Protein AF-A0A5Y2EHS0-F1 (afdb_monomer_lite)

InterPro domains:
  IPR011604 PD-(D/E)XK endonuclease-like domain superfamily [G3DSA:3.90.320.10] (57-234)
  IPR024432 Putative exodeoxyribonuclease 8, PDDEXK-like domain [PF12684] (69-222)

Secondary structure (DSSP, 8-state):
---------------------------------PPPP---------TTPPSEEES---HHHHHHSSSEEHHHHHHHHH-HHHHHHHHHS---TTTS-PPPHHHHHHHHHH-HHHHHHHEEEPPPP-TTSHHHHHHHHHHHHHHHTTTPEEEPHHHHHHHHHHHHHHHTSHHHHHHHHSS-EES-EEEEE-TTT--EEEE--SEEEGGGTEEE-----S-TTTHHHHHHHTTTT-

Organism: NCBI:txid143221

Radius of gyration: 27.38 Å; chains: 1; bounding box: 44×80×84 Å

pLDDT: mean 81.95, std 23.9, range [25.06, 98.31]

Structure (mmCIF, N/CA/C/O backbone):
data_AF-A0A5Y2EHS0-F1
#
_entry.id   AF-A0A5Y2EHS0-F1
#
loop_
_atom_site.group_PDB
_atom_site.id
_atom_site.type_symbol
_atom_site.label_atom_id
_atom_site.label_alt_id
_atom_site.label_comp_id
_atom_site.label_asym_id
_atom_site.label_entity_id
_atom_site.label_seq_id
_atom_site.pdbx_PDB_ins_code
_atom_site.Cartn_x
_atom_site.Cartn_y
_atom_site.Cartn_z
_atom_site.occupancy
_atom_site.B_iso_or_equiv
_atom_site.auth_seq_id
_atom_site.auth_comp_id
_atom_site.auth_asym_id
_atom_site.auth_atom_id
_atom_site.pdbx_PDB_model_num
ATOM 1 N N . MET A 1 1 ? 1.482 32.246 -57.549 1.00 35.34 1 MET A N 1
ATOM 2 C CA . MET A 1 1 ? 2.314 32.874 -58.600 1.00 35.34 1 MET A CA 1
ATOM 3 C C . MET A 1 1 ? 2.627 34.294 -58.132 1.00 35.34 1 MET A C 1
ATOM 5 O O . MET A 1 1 ? 1.674 35.008 -57.868 1.00 35.34 1 MET A O 1
ATOM 9 N N . ARG A 1 2 ? 3.926 34.641 -58.024 1.00 38.03 2 ARG A N 1
ATOM 10 C CA . ARG A 1 2 ? 4.551 35.909 -57.541 1.00 38.03 2 ARG A CA 1
ATOM 11 C C . ARG A 1 2 ? 4.503 36.117 -56.007 1.00 38.03 2 ARG A C 1
ATOM 13 O O . ARG A 1 2 ? 3.417 36.094 -55.451 1.00 38.03 2 ARG A O 1
ATOM 20 N N . LYS A 1 3 ? 5.627 36.041 -55.261 1.00 34.16 3 LYS A N 1
ATOM 21 C CA . LYS A 1 3 ? 6.833 36.928 -55.187 1.00 34.16 3 LYS A CA 1
ATOM 22 C C . LYS A 1 3 ? 6.436 38.337 -54.707 1.00 34.16 3 LYS A C 1
ATOM 24 O O . LYS A 1 3 ? 5.477 38.861 -55.249 1.00 34.16 3 LYS A O 1
ATOM 29 N N . GLU A 1 4 ? 7.088 39.022 -53.767 1.00 38.12 4 GLU A N 1
ATOM 30 C CA . GLU A 1 4 ? 8.433 38.935 -53.172 1.00 38.12 4 GLU A CA 1
ATOM 31 C C . GLU A 1 4 ? 8.542 40.025 -52.073 1.00 38.12 4 GLU A C 1
ATOM 33 O O . GLU A 1 4 ? 7.893 41.054 -52.228 1.00 38.12 4 GLU A O 1
ATOM 38 N N . SER A 1 5 ? 9.414 39.799 -51.073 1.00 40.91 5 SER A N 1
ATOM 39 C CA . SER A 1 5 ? 10.393 40.763 -50.494 1.00 40.91 5 SER A CA 1
ATOM 40 C C . SER A 1 5 ? 9.885 42.034 -49.773 1.00 40.91 5 SER A C 1
ATOM 42 O O . SER A 1 5 ? 8.835 42.563 -50.089 1.00 40.91 5 SER A O 1
ATOM 44 N N . ASN A 1 6 ? 10.565 42.654 -48.802 1.00 33.81 6 ASN A N 1
ATOM 45 C CA . ASN A 1 6 ? 11.948 42.627 -48.299 1.00 33.81 6 ASN A CA 1
ATOM 46 C C . ASN A 1 6 ? 11.920 43.258 -46.872 1.00 33.81 6 ASN A C 1
ATOM 48 O O . ASN A 1 6 ? 11.025 44.058 -46.614 1.00 33.81 6 ASN A O 1
ATOM 52 N N . GLN A 1 7 ? 12.706 42.798 -45.884 1.00 36.97 7 GLN A N 1
ATOM 53 C CA . GLN A 1 7 ? 13.953 43.422 -45.353 1.00 36.97 7 GLN A CA 1
ATOM 54 C C . GLN A 1 7 ? 13.822 44.932 -45.005 1.00 36.97 7 GLN A C 1
ATOM 56 O O . GLN A 1 7 ? 13.257 45.682 -45.785 1.00 36.97 7 GLN A O 1
ATOM 61 N N . GLN A 1 8 ? 14.345 45.488 -43.905 1.00 33.47 8 GLN A N 1
ATOM 62 C CA . GLN A 1 8 ? 15.623 45.218 -43.240 1.00 33.47 8 GLN A CA 1
ATOM 63 C C . GLN A 1 8 ? 15.747 46.006 -41.910 1.00 33.47 8 GLN A C 1
ATOM 65 O O . GLN A 1 8 ? 15.018 46.964 -41.672 1.00 33.47 8 GLN A O 1
ATOM 70 N N . GLU A 1 9 ? 16.710 45.561 -41.103 1.00 33.62 9 GLU A N 1
ATOM 71 C CA . GLU A 1 9 ? 17.298 46.057 -39.844 1.00 33.62 9 GLU A CA 1
ATOM 72 C C . GLU A 1 9 ? 17.493 47.580 -39.665 1.00 33.62 9 GLU A C 1
ATOM 74 O O . GLU A 1 9 ? 17.686 48.312 -40.631 1.00 33.62 9 GLU A O 1
ATOM 79 N N . THR A 1 10 ? 17.605 48.043 -38.408 1.00 32.75 10 THR A N 1
ATOM 80 C CA . THR A 1 10 ? 18.862 48.596 -37.831 1.00 32.75 10 THR A CA 1
ATOM 81 C C . THR A 1 10 ? 18.701 49.032 -36.365 1.00 32.75 10 THR A C 1
ATOM 83 O O . THR A 1 10 ? 17.615 49.388 -35.916 1.00 32.75 10 THR A O 1
ATOM 86 N N . ALA A 1 11 ? 19.809 48.940 -35.624 1.00 32.66 11 ALA A N 1
ATOM 87 C CA . ALA A 1 11 ? 19.970 49.158 -34.186 1.00 32.66 11 ALA A CA 1
ATOM 88 C C . ALA A 1 11 ? 20.553 50.549 -33.833 1.00 32.66 11 ALA A C 1
ATOM 90 O O . ALA A 1 11 ? 21.107 51.221 -34.700 1.00 32.66 11 ALA A O 1
ATOM 91 N N . GLY A 1 12 ? 20.501 50.914 -32.543 1.00 27.97 12 GLY A N 1
ATOM 92 C CA . GLY A 1 12 ? 21.213 52.041 -31.899 1.00 27.97 12 GLY A CA 1
ATOM 93 C C . GLY A 1 12 ? 20.364 52.625 -30.757 1.00 27.97 12 GLY A C 1
ATOM 94 O O . GLY A 1 12 ? 19.288 53.138 -31.030 1.00 27.97 12 GLY A O 1
ATOM 95 N N . ASP A 1 13 ? 20.601 52.338 -29.474 1.00 27.55 13 ASP A N 1
ATOM 96 C CA . ASP A 1 13 ? 21.693 52.727 -28.551 1.00 27.55 13 ASP A CA 1
ATOM 97 C C . ASP A 1 13 ? 21.513 54.111 -27.875 1.00 27.55 13 ASP A C 1
ATOM 99 O O . ASP A 1 13 ? 21.184 55.107 -28.514 1.00 27.55 13 ASP A O 1
ATOM 103 N N . THR A 1 14 ? 21.840 54.123 -26.577 1.00 28.66 14 THR A N 1
ATOM 104 C CA . THR A 1 14 ? 22.145 55.213 -25.625 1.00 28.66 14 THR A CA 1
ATOM 105 C C . THR A 1 14 ? 21.058 56.026 -24.898 1.00 28.66 14 THR A C 1
ATOM 107 O O . THR A 1 14 ? 20.210 56.679 -25.496 1.00 28.66 14 THR A O 1
ATOM 110 N N . GLY A 1 15 ? 21.247 56.096 -23.565 1.00 26.59 15 GLY A N 1
ATOM 111 C CA . GLY A 1 15 ? 21.007 57.275 -22.711 1.00 26.59 15 GLY A CA 1
ATOM 112 C C . GLY A 1 15 ? 19.895 57.109 -21.664 1.00 26.59 15 GLY A C 1
ATOM 113 O O . GLY A 1 15 ? 18.732 57.187 -22.031 1.00 26.59 15 GLY A O 1
ATOM 114 N N . GLN A 1 16 ? 20.176 56.716 -20.406 1.00 29.20 16 GLN A N 1
ATOM 115 C CA . GLN A 1 16 ? 20.413 57.595 -19.224 1.00 29.20 16 GLN A CA 1
ATOM 116 C C . GLN A 1 16 ? 19.259 58.601 -18.979 1.00 29.20 16 GLN A C 1
ATOM 118 O O . GLN A 1 16 ? 18.852 59.286 -19.901 1.00 29.20 16 GLN A O 1
ATOM 123 N N . GLU A 1 17 ? 18.680 58.825 -17.795 1.00 26.89 17 GLU A N 1
ATOM 124 C CA . GLU A 1 17 ? 19.080 58.672 -16.388 1.00 26.89 17 GLU A CA 1
ATOM 125 C C . GLU A 1 17 ? 17.866 59.118 -15.511 1.00 26.89 17 GLU A C 1
ATOM 127 O O . GLU A 1 17 ? 16.887 59.605 -16.076 1.00 26.89 17 GLU A O 1
ATOM 132 N N . ILE A 1 18 ? 17.983 59.058 -14.167 1.00 30.89 18 ILE A N 1
ATOM 133 C CA . ILE A 1 18 ? 17.180 59.766 -13.120 1.00 30.89 18 ILE A CA 1
ATOM 134 C C . ILE A 1 18 ? 15.917 59.023 -12.617 1.00 30.89 18 ILE A C 1
ATOM 136 O O . ILE A 1 18 ? 15.045 58.698 -13.409 1.00 30.89 18 ILE A O 1
ATOM 140 N N . THR A 1 19 ? 15.655 58.744 -11.327 1.00 28.92 19 THR A N 1
ATOM 141 C CA . THR A 1 19 ? 16.313 58.906 -10.003 1.00 28.92 19 THR A CA 1
ATOM 142 C C . THR A 1 19 ? 15.491 58.112 -8.958 1.00 28.9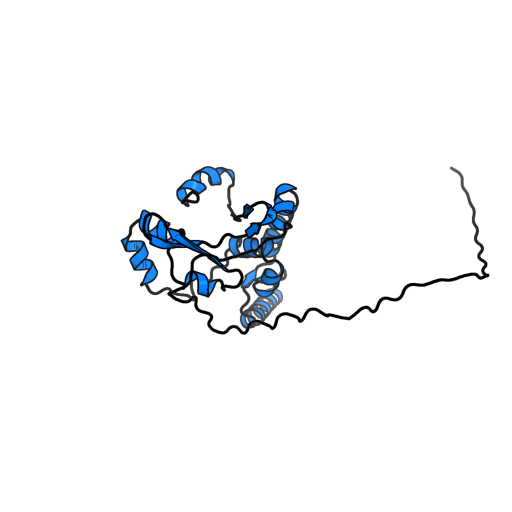2 19 THR A C 1
ATOM 144 O O . THR A 1 19 ? 14.274 58.078 -9.100 1.00 28.92 19 THR A O 1
ATOM 147 N N . THR A 1 20 ? 16.169 57.568 -7.927 1.00 27.77 20 THR A N 1
ATOM 148 C CA . THR A 1 20 ? 15.811 57.424 -6.476 1.00 27.77 20 THR A CA 1
ATOM 149 C C . THR A 1 20 ? 14.380 56.982 -6.086 1.00 27.77 20 THR A C 1
ATOM 151 O O . THR A 1 20 ? 13.407 57.558 -6.544 1.00 27.77 20 THR A O 1
ATOM 154 N N . ASP A 1 21 ? 14.135 56.068 -5.144 1.00 27.47 21 ASP A N 1
ATOM 155 C CA . ASP A 1 21 ? 14.665 56.056 -3.775 1.00 27.47 21 ASP A CA 1
ATOM 156 C C . ASP A 1 21 ? 14.179 54.804 -2.997 1.00 27.47 21 ASP A C 1
ATOM 158 O O . ASP A 1 21 ? 13.099 54.289 -3.277 1.00 27.47 21 ASP A O 1
ATOM 162 N N . GLY A 1 22 ? 14.952 54.397 -1.981 1.00 25.33 22 GLY A N 1
ATOM 163 C CA . GLY A 1 22 ? 14.487 53.820 -0.705 1.00 25.33 22 GLY A CA 1
ATOM 164 C C . GLY A 1 22 ? 13.872 52.407 -0.628 1.00 25.33 22 GLY A C 1
ATOM 165 O O . GLY A 1 22 ? 12.729 52.190 -1.013 1.00 25.33 22 GLY A O 1
ATOM 166 N N . GLY A 1 23 ? 14.553 51.476 0.062 1.00 27.03 23 GLY A N 1
ATOM 167 C CA . GLY A 1 23 ? 13.907 50.244 0.546 1.00 27.03 23 GLY A CA 1
ATOM 168 C C . GLY A 1 23 ? 14.824 49.181 1.157 1.00 27.03 23 GLY A C 1
ATOM 169 O O . GLY A 1 23 ? 15.074 48.154 0.545 1.00 27.03 23 GLY A O 1
ATOM 170 N N . SER A 1 24 ? 15.308 49.432 2.374 1.00 29.27 24 SER A N 1
ATOM 171 C CA . SER A 1 24 ? 16.002 48.492 3.271 1.00 29.27 24 SER A CA 1
ATOM 172 C C . SER A 1 24 ? 15.223 47.185 3.512 1.00 29.27 24 SER A C 1
ATOM 174 O O . SER A 1 24 ? 14.043 47.244 3.848 1.00 29.27 24 SER A O 1
ATOM 176 N N . GLY A 1 25 ? 15.902 46.031 3.496 1.00 27.14 25 GLY A N 1
ATOM 177 C CA . GLY A 1 25 ? 15.357 44.775 4.024 1.00 27.14 25 GLY A CA 1
ATOM 178 C C . GLY A 1 25 ? 16.293 43.586 3.818 1.00 27.14 25 GLY A C 1
ATOM 179 O O . GLY A 1 25 ? 16.363 43.023 2.734 1.00 27.14 25 GLY A O 1
ATOM 180 N N . THR A 1 26 ? 17.034 43.234 4.862 1.00 30.69 26 THR A N 1
ATOM 181 C CA . THR A 1 26 ? 17.981 42.117 4.949 1.00 30.69 26 THR A CA 1
ATOM 182 C C . THR A 1 26 ? 17.303 40.766 4.691 1.00 30.69 26 THR A C 1
ATOM 184 O O . THR A 1 26 ? 16.466 40.345 5.488 1.00 30.69 26 THR A O 1
ATOM 187 N N . GLY A 1 27 ? 17.682 40.077 3.611 1.00 25.06 27 GLY A N 1
ATOM 188 C CA . GLY A 1 27 ? 17.387 38.658 3.414 1.00 25.06 27 GLY A CA 1
ATOM 189 C C . GLY A 1 27 ? 18.337 37.827 4.269 1.00 25.06 27 GLY A C 1
ATOM 190 O O . GLY A 1 27 ? 19.530 37.772 3.983 1.00 25.06 27 GLY A O 1
ATOM 191 N N . GLY A 1 28 ? 17.819 37.266 5.359 1.00 27.31 28 GLY A N 1
ATOM 192 C CA . GLY A 1 28 ? 18.486 36.205 6.098 1.00 27.31 28 GLY A CA 1
ATOM 193 C C . GLY A 1 28 ? 18.242 34.888 5.376 1.00 27.31 28 GLY A C 1
ATOM 194 O O . GLY A 1 28 ? 17.095 34.471 5.229 1.00 27.31 28 GLY A O 1
ATOM 195 N N . ASP A 1 29 ? 19.323 34.280 4.907 1.00 31.84 29 ASP A N 1
ATOM 196 C CA . ASP A 1 29 ? 19.359 32.911 4.417 1.00 31.84 29 ASP A CA 1
ATOM 197 C C . ASP A 1 29 ? 19.071 31.952 5.584 1.00 31.84 29 ASP A C 1
ATOM 199 O O . ASP A 1 29 ? 19.957 31.645 6.378 1.00 31.84 29 ASP A O 1
ATOM 203 N N . GLU A 1 30 ? 17.839 31.458 5.689 1.00 30.78 30 GLU A N 1
ATOM 204 C CA . GLU A 1 30 ? 17.554 30.199 6.381 1.00 30.78 30 GLU A CA 1
ATOM 205 C C . GLU A 1 30 ? 17.333 29.134 5.309 1.00 30.78 30 GLU A C 1
ATOM 207 O O . GLU A 1 30 ? 16.220 28.849 4.866 1.00 30.78 30 GLU A O 1
ATOM 212 N N . ALA A 1 31 ? 18.452 28.583 4.835 1.00 30.50 31 ALA A N 1
ATOM 213 C CA . ALA A 1 31 ? 18.454 27.300 4.161 1.00 30.50 31 ALA A CA 1
ATOM 214 C C . ALA A 1 31 ? 17.877 26.281 5.149 1.00 30.50 31 ALA A C 1
ATOM 216 O O . ALA A 1 31 ? 18.518 25.962 6.149 1.00 30.50 31 ALA A O 1
ATOM 217 N N . GLY A 1 32 ? 16.646 25.835 4.884 1.00 29.02 32 GLY A N 1
ATOM 218 C CA . GLY A 1 32 ? 16.004 24.765 5.631 1.00 29.02 32 GLY A CA 1
ATOM 219 C C . GLY A 1 32 ? 16.958 23.583 5.728 1.00 29.02 32 GLY A C 1
ATOM 220 O O . GLY A 1 32 ? 17.415 23.059 4.710 1.00 29.02 32 GLY A O 1
ATOM 221 N N . GLU A 1 33 ? 17.301 23.246 6.964 1.00 28.95 33 GLU A N 1
ATOM 222 C CA . GLU A 1 33 ? 18.142 22.120 7.328 1.00 28.95 33 GLU A CA 1
ATOM 223 C C . GLU A 1 33 ? 17.570 20.869 6.653 1.00 28.95 33 GLU A C 1
ATOM 225 O O . GLU A 1 33 ? 16.414 20.494 6.866 1.00 28.95 33 GLU A O 1
ATOM 230 N N . ALA A 1 34 ? 18.346 20.293 5.733 1.00 32.47 34 ALA A N 1
ATOM 231 C CA . ALA A 1 34 ? 17.981 19.051 5.079 1.00 32.47 34 ALA A CA 1
ATOM 232 C C . ALA A 1 34 ? 17.789 17.998 6.173 1.00 32.47 34 ALA A C 1
ATOM 234 O O . ALA A 1 34 ? 18.707 17.769 6.957 1.00 32.47 34 ALA A O 1
ATOM 235 N N . ALA A 1 35 ? 16.599 17.398 6.234 1.00 36.53 35 ALA A N 1
ATOM 236 C CA . ALA A 1 35 ? 16.311 16.326 7.173 1.00 36.53 35 ALA A CA 1
ATOM 237 C C . ALA A 1 35 ? 17.401 15.250 7.064 1.00 36.53 35 ALA A C 1
ATOM 239 O O . ALA A 1 35 ? 17.688 14.759 5.966 1.00 36.53 35 ALA A O 1
ATOM 240 N N . ASP A 1 36 ? 18.021 14.932 8.200 1.00 29.44 36 ASP A N 1
ATOM 241 C CA . ASP A 1 36 ? 19.056 13.913 8.283 1.00 29.44 36 ASP A CA 1
ATOM 242 C C . ASP A 1 36 ? 18.549 12.588 7.687 1.00 29.44 36 ASP A C 1
ATOM 244 O O . ASP A 1 36 ? 17.382 12.220 7.874 1.00 29.44 36 ASP A O 1
ATOM 248 N N . PRO A 1 37 ? 19.404 11.841 6.967 1.00 36.28 37 PRO A N 1
ATOM 249 C CA . PRO A 1 37 ? 19.037 10.529 6.468 1.00 36.28 37 PRO A CA 1
ATOM 250 C C . PRO A 1 37 ? 18.709 9.634 7.664 1.00 36.28 37 PRO A C 1
ATOM 252 O O . PRO A 1 37 ? 19.571 9.360 8.496 1.00 36.28 37 PRO A O 1
ATOM 255 N N . VAL A 1 38 ? 17.456 9.185 7.742 1.00 43.88 38 VAL A N 1
ATOM 256 C CA . VAL A 1 38 ? 16.994 8.234 8.754 1.00 43.88 38 VAL A CA 1
ATOM 257 C C . VAL A 1 38 ? 17.878 6.988 8.657 1.00 43.88 38 VAL A C 1
ATOM 259 O O . VAL A 1 38 ? 17.806 6.234 7.685 1.00 43.88 38 VAL A O 1
ATOM 262 N N . GLU A 1 39 ? 18.762 6.793 9.640 1.00 36.56 39 GLU A N 1
ATOM 263 C CA . GLU A 1 39 ? 19.443 5.518 9.834 1.00 36.56 39 GLU A CA 1
ATOM 264 C C . GLU A 1 39 ? 18.360 4.441 9.944 1.00 36.56 39 GLU A C 1
ATOM 266 O O . GLU A 1 39 ? 17.437 4.567 10.750 1.00 36.56 39 GLU A O 1
ATOM 271 N N . ASN A 1 40 ? 18.483 3.367 9.159 1.00 41.94 40 ASN A N 1
ATOM 272 C CA . ASN A 1 40 ? 17.709 2.133 9.318 1.00 41.94 40 ASN A CA 1
ATOM 273 C C . ASN A 1 40 ? 18.097 1.433 10.640 1.00 41.94 40 ASN A C 1
ATOM 275 O O . ASN A 1 40 ? 18.584 0.302 10.652 1.00 41.94 40 ASN A O 1
ATOM 279 N N . GLY A 1 41 ? 17.930 2.125 11.766 1.00 47.06 41 GLY A N 1
ATOM 280 C CA . GLY A 1 41 ? 17.785 1.518 13.071 1.00 47.06 41 GLY A CA 1
ATOM 281 C C . GLY A 1 41 ? 16.491 0.717 13.078 1.00 47.06 41 GLY A C 1
ATOM 282 O O . GLY A 1 41 ? 15.517 1.069 12.416 1.00 47.06 41 GLY A O 1
ATOM 283 N N . ASN A 1 42 ? 16.498 -0.396 13.801 1.00 63.38 42 ASN A N 1
ATOM 284 C CA . ASN A 1 42 ? 15.359 -1.293 13.930 1.00 63.38 42 ASN A CA 1
ATOM 285 C C . ASN A 1 42 ? 14.239 -0.581 14.716 1.00 63.38 42 ASN A C 1
ATOM 287 O O . ASN A 1 42 ? 14.114 -0.753 15.927 1.00 63.38 42 ASN A O 1
ATOM 291 N N . PHE A 1 43 ? 13.495 0.304 14.052 1.00 81.12 43 PHE A N 1
ATOM 292 C CA . PHE A 1 43 ? 12.406 1.059 14.654 1.00 81.12 43 PHE A CA 1
ATOM 293 C C . PHE A 1 43 ? 11.266 0.09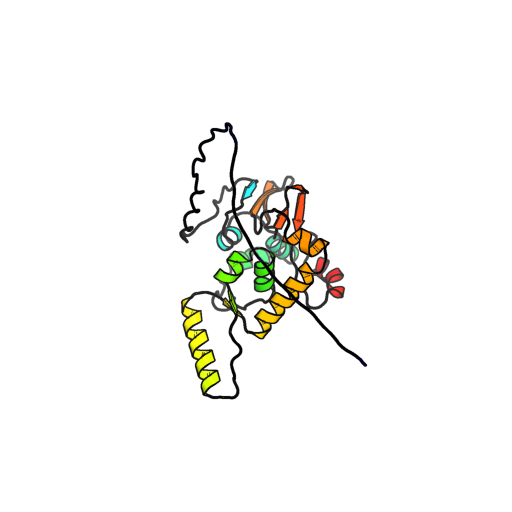4 14.975 1.00 81.12 43 PHE A C 1
ATOM 295 O O . PHE A 1 43 ? 10.762 -0.608 14.100 1.00 81.12 43 PHE A O 1
ATOM 302 N N . THR A 1 44 ? 10.843 0.072 16.233 1.00 89.69 44 THR A N 1
ATOM 303 C CA . THR A 1 44 ? 9.723 -0.743 16.708 1.00 89.69 44 THR A CA 1
ATOM 304 C C . THR A 1 44 ? 8.659 0.160 17.304 1.00 89.69 44 THR A C 1
ATOM 306 O O . THR A 1 44 ? 8.980 1.063 18.075 1.00 89.69 44 THR A O 1
ATOM 309 N N . VAL A 1 45 ? 7.393 -0.102 16.981 1.00 91.31 45 VAL A N 1
ATOM 310 C CA . VAL A 1 45 ? 6.267 0.601 17.605 1.00 91.31 45 VAL A CA 1
ATOM 311 C C . VAL A 1 45 ? 6.156 0.157 19.073 1.00 91.31 45 VAL A C 1
ATOM 313 O O . VAL A 1 45 ? 6.107 -1.052 19.304 1.00 91.31 45 VAL A O 1
ATOM 316 N N . PRO A 1 46 ? 6.125 1.079 20.055 1.00 92.06 46 PRO A N 1
ATOM 317 C CA . PRO A 1 46 ? 5.950 0.726 21.464 1.00 92.06 46 PRO A CA 1
ATOM 318 C C . PRO A 1 46 ? 4.626 -0.004 21.721 1.00 92.06 46 PRO A C 1
ATOM 320 O O . PRO A 1 46 ? 3.610 0.332 21.112 1.00 92.06 46 PRO A O 1
ATOM 323 N N . ASP A 1 47 ? 4.620 -0.959 22.656 1.00 90.94 47 ASP A N 1
ATOM 324 C CA . ASP A 1 47 ? 3.406 -1.697 23.049 1.00 90.94 47 ASP A CA 1
ATOM 325 C C . ASP A 1 47 ? 2.325 -0.780 23.651 1.00 90.94 47 ASP A C 1
ATOM 327 O O . ASP A 1 47 ? 1.135 -1.081 23.565 1.00 90.94 47 ASP A O 1
ATOM 331 N N . ASP A 1 48 ? 2.735 0.345 24.240 1.00 92.56 48 ASP A N 1
ATOM 332 C CA . ASP A 1 48 ? 1.894 1.372 24.856 1.00 92.56 48 ASP A CA 1
ATOM 333 C C . ASP A 1 48 ? 1.659 2.586 23.940 1.00 92.56 48 ASP A C 1
ATOM 335 O O . ASP A 1 48 ? 1.399 3.693 24.425 1.00 92.56 48 ASP A O 1
ATOM 339 N N . ILE A 1 49 ? 1.744 2.403 22.615 1.00 95.88 49 ILE A N 1
ATOM 340 C CA . ILE A 1 49 ? 1.423 3.463 21.652 1.00 95.88 49 ILE A CA 1
ATOM 341 C C . ILE A 1 49 ? 0.040 4.059 21.939 1.00 95.88 49 ILE A C 1
ATOM 343 O O . ILE A 1 49 ? -0.948 3.354 22.146 1.00 95.88 49 ILE A O 1
ATOM 347 N N . GLN A 1 50 ? -0.014 5.386 21.964 1.00 96.81 50 GLN A N 1
ATOM 348 C CA . GLN A 1 50 ? -1.233 6.116 22.278 1.00 96.81 50 GLN A CA 1
ATOM 349 C C . GLN A 1 50 ? -2.109 6.288 21.026 1.00 96.81 50 GLN A C 1
ATOM 351 O O . GLN A 1 50 ? -1.594 6.320 19.906 1.00 96.81 50 GLN A O 1
ATOM 356 N N . PRO A 1 51 ? -3.435 6.431 21.178 1.00 97.50 51 PRO A N 1
ATOM 357 C CA . PRO A 1 51 ? -4.302 6.848 20.084 1.00 97.50 51 PRO A CA 1
ATOM 358 C C . PRO A 1 51 ? -3.818 8.141 19.417 1.00 97.50 51 PRO A C 1
ATOM 360 O O . PRO A 1 51 ? -3.473 9.112 20.092 1.00 97.50 51 PRO A O 1
ATOM 363 N N . GLY A 1 52 ? -3.819 8.170 18.086 1.00 97.00 52 GLY A N 1
ATOM 364 C CA . GLY A 1 52 ? -3.314 9.302 17.317 1.00 97.00 52 GLY A CA 1
ATOM 365 C C . GLY A 1 52 ? -2.977 8.966 15.868 1.00 97.00 52 GLY A C 1
ATOM 366 O O . GLY A 1 52 ? -3.129 7.829 15.416 1.00 97.00 52 GLY A O 1
ATOM 367 N N . ILE A 1 53 ? -2.517 9.986 15.142 1.00 96.69 53 ILE A N 1
ATOM 368 C CA . ILE A 1 53 ? -2.010 9.871 13.771 1.00 96.69 53 ILE A CA 1
ATOM 369 C C . ILE A 1 53 ? -0.494 10.049 13.812 1.00 96.69 53 ILE A C 1
ATOM 371 O O . ILE A 1 53 ? 0.005 11.026 14.369 1.00 96.69 53 ILE A O 1
ATOM 375 N N . TYR A 1 54 ? 0.218 9.108 13.203 1.00 96.75 54 TYR A N 1
ATOM 376 C CA . TYR A 1 54 ? 1.671 9.055 13.153 1.00 96.75 54 TYR A CA 1
ATOM 377 C C . TYR A 1 54 ? 2.137 9.027 11.697 1.00 96.75 54 TYR A C 1
ATOM 379 O O . TYR A 1 54 ? 1.764 8.127 10.940 1.00 96.75 54 TYR A O 1
ATOM 387 N N . TYR A 1 55 ? 2.963 10.000 11.318 1.00 94.44 55 TYR A N 1
ATOM 388 C CA . TYR A 1 55 ? 3.399 10.193 9.931 1.00 94.44 55 TYR A CA 1
ATOM 389 C C . TYR A 1 55 ? 4.660 9.397 9.576 1.00 94.44 55 TYR A C 1
ATOM 391 O O . TYR A 1 55 ? 4.823 9.003 8.429 1.00 94.44 55 TYR A O 1
ATOM 399 N N . ASP A 1 56 ? 5.492 9.074 10.570 1.00 91.31 56 ASP A N 1
ATOM 400 C CA . ASP A 1 56 ? 6.852 8.566 10.339 1.00 91.31 56 ASP A CA 1
ATOM 401 C C . ASP A 1 56 ? 7.071 7.134 10.860 1.00 91.31 56 ASP A C 1
ATOM 403 O O . ASP A 1 56 ? 8.201 6.728 11.122 1.00 91.31 56 ASP A O 1
ATOM 407 N N . ILE A 1 57 ? 6.003 6.345 11.046 1.00 94.12 57 ILE A N 1
ATOM 408 C CA . ILE A 1 57 ? 6.140 4.923 11.408 1.00 94.12 57 ILE A CA 1
ATOM 409 C C . ILE A 1 57 ? 6.486 4.125 10.141 1.00 94.12 57 ILE A C 1
ATOM 411 O O . ILE A 1 57 ? 5.649 4.061 9.236 1.00 94.12 57 ILE A O 1
ATOM 415 N N . PRO A 1 58 ? 7.645 3.438 10.076 1.00 92.38 58 PRO A N 1
ATOM 416 C CA . PRO A 1 58 ? 8.014 2.611 8.930 1.00 92.38 58 PRO A CA 1
ATOM 417 C C . PRO A 1 58 ? 7.017 1.479 8.659 1.00 92.38 58 PRO A C 1
ATOM 419 O O . PRO A 1 58 ? 6.312 1.004 9.558 1.00 92.38 58 PRO A O 1
ATOM 422 N N . ASN A 1 59 ? 6.970 1.001 7.411 1.00 88.88 59 ASN A N 1
ATOM 423 C CA . ASN A 1 59 ? 5.974 0.009 7.008 1.00 88.88 59 ASN A CA 1
ATOM 424 C C . ASN A 1 59 ? 6.064 -1.296 7.819 1.00 88.88 59 ASN A C 1
ATOM 426 O O . ASN A 1 59 ? 5.064 -1.767 8.361 1.00 88.88 59 ASN A O 1
ATOM 430 N N . GLU A 1 60 ? 7.276 -1.835 7.947 1.00 89.50 60 GLU A N 1
ATOM 431 C CA . GLU A 1 60 ? 7.555 -3.065 8.692 1.00 89.50 60 GLU A CA 1
ATOM 432 C C . GLU A 1 60 ? 7.198 -2.931 10.179 1.00 89.50 60 GLU A C 1
ATOM 434 O O . GLU A 1 60 ? 6.503 -3.786 10.730 1.00 89.50 60 GLU A O 1
ATOM 439 N N . ALA A 1 61 ? 7.578 -1.811 10.801 1.00 93.00 61 ALA A N 1
ATOM 440 C CA . ALA A 1 61 ? 7.287 -1.531 12.202 1.00 93.00 61 ALA A CA 1
ATOM 441 C C . ALA A 1 61 ? 5.782 -1.450 12.485 1.00 93.00 61 ALA A C 1
ATOM 443 O O . ALA A 1 61 ? 5.311 -1.985 13.484 1.00 93.00 61 ALA A O 1
ATOM 444 N N . TYR A 1 62 ? 5.011 -0.830 11.589 1.00 94.44 62 TYR A N 1
ATOM 445 C CA . TYR A 1 62 ? 3.553 -0.809 11.692 1.00 94.44 62 TYR A CA 1
ATOM 446 C C . TYR A 1 62 ? 2.952 -2.203 11.599 1.00 94.44 62 TYR A C 1
ATOM 448 O O . TYR A 1 62 ? 2.104 -2.541 12.410 1.00 94.44 62 TYR A O 1
ATOM 456 N N . HIS A 1 63 ? 3.381 -3.041 10.651 1.00 90.56 63 HIS A N 1
ATOM 457 C CA . HIS A 1 63 ? 2.830 -4.392 10.546 1.00 90.56 63 HIS A CA 1
ATOM 458 C C . HIS A 1 63 ? 3.183 -5.257 11.765 1.00 90.56 63 HIS A C 1
ATOM 460 O O . HIS A 1 63 ? 2.349 -6.061 12.192 1.00 90.56 63 HIS A O 1
ATOM 466 N N . ALA A 1 64 ? 4.357 -5.041 12.361 1.00 90.75 64 ALA A N 1
ATOM 467 C CA . ALA A 1 64 ? 4.808 -5.716 13.575 1.00 90.75 64 ALA A CA 1
ATOM 468 C C . ALA A 1 64 ? 4.238 -5.133 14.884 1.00 90.75 64 ALA A C 1
ATOM 470 O O . ALA A 1 64 ? 4.291 -5.807 15.910 1.00 90.75 64 ALA A O 1
ATOM 471 N N . GLY A 1 65 ? 3.708 -3.905 14.863 1.00 91.69 65 GLY A N 1
ATOM 472 C CA . GLY A 1 65 ? 3.275 -3.184 16.063 1.00 91.69 65 GLY A CA 1
ATOM 473 C C . GLY A 1 65 ? 2.052 -3.790 16.769 1.00 91.69 65 GLY A C 1
ATOM 474 O O . GLY A 1 65 ? 1.466 -4.768 16.286 1.00 91.69 65 GLY A O 1
ATOM 475 N N . PRO A 1 66 ? 1.607 -3.187 17.882 1.00 93.69 66 PRO A N 1
ATOM 476 C CA . PRO A 1 66 ? 0.368 -3.564 18.556 1.00 93.69 66 PRO A CA 1
ATOM 477 C C . PRO A 1 66 ? -0.871 -3.102 17.769 1.00 93.69 66 PRO A C 1
ATOM 479 O O . PRO A 1 66 ? -0.773 -2.387 16.771 1.00 93.69 66 PRO A O 1
ATOM 482 N N . GLY A 1 67 ? -2.049 -3.511 18.237 1.00 94.88 67 GLY A N 1
ATOM 483 C CA . GLY A 1 67 ? -3.344 -3.104 17.691 1.00 94.88 67 GLY A CA 1
ATOM 484 C C . GLY A 1 67 ? -3.920 -4.043 16.626 1.00 94.88 67 GLY A C 1
ATOM 485 O O . GLY A 1 67 ? -3.197 -4.752 15.921 1.00 94.88 67 GLY A O 1
ATOM 486 N N . VAL A 1 68 ? -5.250 -4.058 16.532 1.00 95.62 68 VAL A N 1
ATOM 487 C CA . VAL A 1 68 ? -6.006 -4.869 15.571 1.00 95.62 68 VAL A CA 1
ATOM 488 C C . VAL A 1 68 ? -6.205 -4.090 14.273 1.00 95.62 68 VAL A C 1
ATOM 490 O O . VAL A 1 68 ? -6.741 -2.987 14.259 1.00 95.62 68 VAL A O 1
ATOM 493 N N . SER A 1 69 ? -5.762 -4.678 13.168 1.00 95.69 69 SER A N 1
ATOM 494 C CA . SER A 1 69 ? -5.925 -4.153 11.810 1.00 95.69 69 SER A CA 1
ATOM 495 C C . SER A 1 69 ? -7.081 -4.822 11.076 1.00 95.69 69 SER A C 1
ATOM 497 O O . SER A 1 69 ? -7.475 -5.944 11.395 1.00 95.69 69 SER A O 1
ATOM 499 N N . LYS A 1 70 ? -7.562 -4.178 10.012 1.00 95.19 70 LYS A N 1
ATOM 500 C CA . LYS A 1 70 ? -8.609 -4.716 9.134 1.00 95.19 70 LYS A CA 1
ATOM 501 C C . LYS A 1 70 ? -8.294 -6.131 8.632 1.00 95.19 70 LYS A C 1
ATOM 503 O O . LYS A 1 70 ? -9.141 -7.012 8.725 1.00 95.19 70 LYS A O 1
ATOM 508 N N . SER A 1 71 ? -7.067 -6.397 8.176 1.00 92.50 71 SER A N 1
ATOM 509 C CA . SER A 1 71 ? -6.675 -7.744 7.720 1.00 92.50 71 SER A CA 1
ATOM 510 C C . SER A 1 71 ? -6.762 -8.799 8.829 1.00 92.50 71 SER A C 1
ATOM 512 O O . SER A 1 71 ? -7.078 -9.952 8.560 1.00 92.50 71 SER A O 1
ATOM 514 N N . GLN A 1 72 ? -6.518 -8.413 10.085 1.00 95.12 72 GLN A N 1
ATOM 515 C CA . GLN A 1 72 ? -6.691 -9.309 11.230 1.00 95.12 72 GLN A CA 1
ATOM 516 C C . GLN A 1 72 ? -8.174 -9.515 11.569 1.00 95.12 72 GLN A C 1
ATOM 518 O O . GLN A 1 72 ? -8.551 -10.614 11.967 1.00 95.12 72 GLN A O 1
ATOM 523 N N . LEU A 1 73 ? -9.026 -8.502 11.375 1.00 95.88 73 LEU A N 1
ATOM 524 C CA . LEU A 1 73 ? -10.480 -8.663 11.474 1.00 95.88 73 LEU A CA 1
ATOM 525 C C . LEU A 1 73 ? -11.024 -9.604 10.392 1.00 95.88 73 LEU A C 1
ATOM 527 O O . LEU A 1 73 ? -11.938 -10.375 10.676 1.00 95.88 73 LEU A O 1
ATOM 531 N N . ASP A 1 74 ? -10.451 -9.591 9.187 1.00 95.19 74 ASP A N 1
ATOM 532 C CA . ASP A 1 74 ? -10.807 -10.546 8.130 1.00 95.19 74 ASP A CA 1
ATOM 533 C C . ASP A 1 74 ? -10.443 -11.982 8.516 1.00 95.19 74 ASP A C 1
ATOM 535 O O . ASP A 1 74 ? -11.266 -12.881 8.351 1.00 95.19 74 ASP A O 1
ATOM 539 N N . ASP A 1 75 ? -9.259 -12.192 9.100 1.00 95.19 75 ASP A N 1
ATOM 540 C CA . ASP A 1 75 ? -8.853 -13.507 9.607 1.00 95.19 75 ASP A CA 1
ATOM 541 C C . ASP A 1 75 ? -9.808 -14.013 10.692 1.00 95.19 75 ASP A C 1
ATOM 543 O O . ASP A 1 75 ? -10.212 -15.175 10.679 1.00 95.19 75 ASP A O 1
ATOM 547 N N . ILE A 1 76 ? -10.195 -13.137 11.624 1.00 95.38 76 ILE A N 1
ATOM 548 C CA . ILE A 1 76 ? -11.146 -13.465 12.693 1.00 95.38 76 ILE A CA 1
ATOM 549 C C . ILE A 1 76 ? -12.526 -13.792 12.120 1.00 95.38 76 ILE A C 1
ATOM 551 O O . ILE A 1 76 ? -13.176 -14.725 12.594 1.00 95.38 76 ILE A O 1
ATOM 555 N N . ALA A 1 77 ? -12.975 -13.032 11.122 1.00 95.38 77 ALA A N 1
ATOM 556 C CA . ALA A 1 77 ? -14.283 -13.210 10.514 1.00 95.38 77 ALA A CA 1
ATOM 557 C C . ALA A 1 77 ? -14.395 -14.487 9.677 1.00 95.38 77 ALA A C 1
ATOM 559 O O . ALA A 1 77 ? -15.483 -15.056 9.613 1.00 95.38 77 ALA A O 1
ATOM 560 N N . ASP A 1 78 ? -13.299 -14.931 9.056 1.00 94.31 78 ASP A N 1
ATOM 561 C CA . ASP A 1 78 ? -13.226 -16.259 8.447 1.00 94.31 78 ASP A CA 1
ATOM 562 C C . ASP A 1 78 ? -13.227 -17.333 9.541 1.00 94.31 78 ASP A C 1
ATOM 564 O O . ASP A 1 78 ? -14.162 -18.125 9.664 1.00 94.31 78 ASP A O 1
ATOM 568 N N . THR A 1 79 ? -12.209 -17.339 10.407 1.00 95.81 79 THR A N 1
ATOM 569 C CA . THR A 1 79 ? -12.160 -18.210 11.587 1.00 95.81 79 THR A CA 1
ATOM 570 C C . THR A 1 79 ? -11.162 -17.661 12.616 1.00 95.81 79 THR A C 1
ATOM 572 O O . THR A 1 79 ? -9.974 -17.571 12.309 1.00 95.81 79 THR A O 1
ATOM 575 N N . PRO A 1 80 ? -11.544 -17.438 13.892 1.00 95.56 80 PRO A N 1
ATOM 576 C CA . PRO A 1 80 ? -10.632 -16.899 14.915 1.00 95.56 80 PRO A CA 1
ATOM 577 C C . PRO A 1 80 ? -9.319 -17.682 15.106 1.00 95.56 80 PRO A C 1
ATOM 579 O O . PRO A 1 80 ? -8.290 -17.112 15.468 1.00 95.56 80 PRO A O 1
ATOM 582 N N . ALA A 1 81 ? -9.321 -18.991 14.830 1.00 96.44 81 ALA A N 1
ATOM 583 C CA . ALA A 1 81 ? -8.113 -19.813 14.856 1.00 96.44 81 ALA A CA 1
ATOM 584 C C . ALA A 1 81 ? -7.088 -19.429 13.767 1.00 96.44 81 ALA A C 1
ATOM 586 O O . ALA A 1 81 ? -5.890 -19.581 14.001 1.00 96.44 81 ALA A O 1
ATOM 587 N N . ILE A 1 82 ? -7.524 -18.904 12.613 1.00 95.00 82 ILE A N 1
ATOM 588 C CA . ILE A 1 82 ? -6.642 -18.448 11.525 1.00 95.00 82 ILE A CA 1
ATOM 589 C C . ILE A 1 82 ? -5.837 -17.232 11.968 1.00 95.00 82 ILE A C 1
ATOM 591 O O . ILE A 1 82 ? -4.634 -17.193 11.722 1.00 95.00 82 ILE A O 1
ATOM 595 N N . TYR A 1 83 ? -6.460 -16.288 12.677 1.00 94.19 83 TYR A N 1
ATOM 596 C CA . TYR A 1 83 ? -5.757 -15.137 13.248 1.00 94.19 83 TYR A CA 1
ATOM 597 C C . TYR A 1 83 ? -4.620 -15.579 14.183 1.00 94.19 83 TYR A C 1
ATOM 599 O O . TYR A 1 83 ? -3.471 -15.158 14.027 1.00 94.19 83 TYR A O 1
ATOM 607 N N . LEU A 1 84 ? -4.915 -16.490 15.118 1.00 93.94 84 LEU A N 1
ATOM 608 C CA . LEU A 1 84 ? -3.907 -17.038 16.030 1.00 93.94 84 LEU A CA 1
ATOM 609 C C . LEU A 1 84 ? -2.820 -17.809 15.276 1.00 93.94 84 LEU A C 1
ATOM 611 O O . LEU A 1 84 ? -1.642 -17.686 15.606 1.00 93.94 84 LEU A O 1
ATOM 615 N N . TRP A 1 85 ? -3.194 -18.591 14.266 1.00 95.19 85 TRP A N 1
ATOM 616 C CA . TRP A 1 85 ? -2.241 -19.335 13.452 1.00 95.19 85 TRP A CA 1
ATOM 617 C C . TRP A 1 85 ? -1.319 -18.397 12.668 1.00 95.19 85 TRP A C 1
ATOM 619 O O . TRP A 1 85 ? -0.109 -18.515 12.814 1.00 95.19 85 TRP A O 1
ATOM 629 N N . ARG A 1 86 ? -1.844 -17.413 11.925 1.00 90.69 86 ARG A N 1
ATOM 630 C CA . ARG A 1 86 ? -1.035 -16.451 11.149 1.00 90.69 86 ARG A CA 1
ATOM 631 C C . ARG A 1 86 ? -0.065 -15.656 12.015 1.00 90.69 86 ARG A C 1
ATOM 633 O O . ARG A 1 86 ? 1.039 -15.374 11.567 1.00 90.69 86 ARG A O 1
ATOM 640 N N . LYS A 1 87 ? -0.451 -15.322 13.250 1.00 87.19 87 LYS A N 1
ATOM 641 C CA . LYS A 1 87 ? 0.420 -14.600 14.188 1.00 87.19 87 LYS A CA 1
ATOM 642 C C . LYS A 1 87 ? 1.613 -15.435 14.670 1.00 87.19 87 LYS A C 1
ATOM 644 O O . LYS A 1 87 ? 2.655 -14.870 14.978 1.00 87.19 87 LYS A O 1
ATOM 649 N N . ASN A 1 88 ? 1.459 -16.757 14.771 1.00 89.88 88 ASN A N 1
ATOM 650 C CA . ASN A 1 88 ? 2.450 -17.637 15.403 1.00 89.88 88 ASN A CA 1
ATOM 651 C C . ASN A 1 88 ? 3.157 -18.589 14.424 1.00 89.88 88 ASN A C 1
ATOM 653 O O . ASN A 1 88 ? 4.173 -19.187 14.775 1.00 89.88 88 ASN A O 1
ATOM 657 N N . ALA A 1 89 ? 2.609 -18.788 13.226 1.00 91.75 89 ALA A N 1
ATOM 658 C CA . ALA A 1 89 ? 3.159 -19.704 12.242 1.00 91.75 89 ALA A CA 1
ATOM 659 C C . ALA A 1 89 ? 4.442 -19.132 11.611 1.00 91.75 89 ALA A C 1
ATOM 661 O O . ALA A 1 89 ? 4.494 -17.943 11.296 1.00 91.75 89 ALA A O 1
ATOM 662 N N . PRO A 1 90 ? 5.474 -19.964 11.381 1.00 89.31 90 PRO A N 1
ATOM 663 C CA . PRO A 1 90 ? 6.673 -19.530 10.676 1.00 89.31 90 PRO A CA 1
ATOM 664 C C . PRO A 1 90 ? 6.357 -19.212 9.207 1.00 89.31 90 PRO A C 1
ATOM 666 O O . PRO A 1 90 ? 5.618 -19.949 8.550 1.00 89.31 90 PRO A O 1
ATOM 669 N N . VAL A 1 91 ? 6.958 -18.142 8.683 1.00 84.69 91 VAL A N 1
ATOM 670 C CA . VAL A 1 91 ? 6.816 -17.705 7.286 1.00 84.69 91 VAL A CA 1
ATOM 671 C C . VAL A 1 91 ? 8.160 -17.827 6.571 1.00 84.69 91 VAL A C 1
ATOM 673 O O . VAL A 1 91 ? 9.190 -17.399 7.087 1.00 84.69 91 VAL A O 1
ATOM 676 N N . ASP A 1 92 ? 8.142 -18.402 5.370 1.00 82.19 92 ASP A N 1
ATOM 677 C CA . ASP A 1 92 ? 9.294 -18.453 4.467 1.00 82.19 92 ASP A CA 1
ATOM 678 C C . ASP A 1 92 ? 9.443 -17.098 3.756 1.00 82.19 92 ASP A C 1
ATOM 680 O O . ASP A 1 92 ? 8.847 -16.854 2.705 1.00 82.19 92 ASP A O 1
ATOM 684 N N . THR A 1 93 ? 10.208 -16.189 4.364 1.00 76.38 93 THR A N 1
ATOM 685 C CA . THR A 1 93 ? 10.380 -14.808 3.886 1.00 76.38 93 THR A CA 1
ATOM 686 C C . THR A 1 93 ? 11.082 -14.715 2.530 1.00 76.38 93 THR A C 1
ATOM 688 O O . THR A 1 93 ? 10.934 -13.704 1.839 1.00 76.38 93 THR A O 1
ATOM 691 N N . GLU A 1 94 ? 11.801 -15.759 2.108 1.00 69.50 94 GLU A N 1
ATOM 692 C CA . GLU A 1 94 ? 12.442 -15.810 0.792 1.00 69.50 94 GLU A CA 1
ATOM 693 C C . GLU A 1 94 ? 11.418 -16.008 -0.332 1.00 69.50 94 GLU A C 1
ATOM 695 O O . GLU A 1 94 ? 11.615 -15.505 -1.439 1.00 69.50 94 GLU A O 1
ATOM 700 N N . LYS A 1 95 ? 10.293 -16.680 -0.052 1.00 64.50 95 LYS A N 1
ATOM 701 C CA . LYS A 1 95 ? 9.243 -16.970 -1.045 1.00 64.50 95 LYS A CA 1
ATOM 702 C C . LYS A 1 95 ? 8.102 -15.960 -1.076 1.00 64.50 95 LYS A C 1
ATOM 704 O O . LYS A 1 95 ? 7.322 -15.960 -2.025 1.00 64.50 95 LYS A O 1
ATOM 709 N N . THR A 1 96 ? 8.012 -15.076 -0.087 1.00 62.12 96 THR A N 1
ATOM 710 C CA . THR A 1 96 ? 6.982 -14.023 -0.043 1.00 62.12 96 THR A CA 1
ATOM 711 C C . THR A 1 96 ? 7.294 -12.857 -0.987 1.00 62.12 96 THR A C 1
ATOM 713 O O . THR A 1 96 ? 6.410 -12.068 -1.310 1.00 62.12 96 THR A O 1
ATOM 716 N N . LYS A 1 97 ? 8.537 -12.752 -1.479 1.00 57.31 97 LYS A N 1
ATOM 717 C CA . LYS A 1 97 ? 8.990 -11.693 -2.394 1.00 57.31 97 LYS A CA 1
ATOM 718 C C . LYS A 1 97 ? 8.552 -11.954 -3.838 1.00 57.31 97 LYS A C 1
ATOM 720 O O . LYS A 1 97 ? 9.380 -12.087 -4.734 1.00 57.31 97 LYS A O 1
ATOM 725 N N . THR A 1 98 ? 7.248 -12.038 -4.078 1.00 57.31 98 THR A N 1
ATOM 726 C CA . THR A 1 98 ? 6.731 -11.891 -5.443 1.00 57.31 98 THR A CA 1
ATOM 727 C C . THR A 1 98 ? 6.453 -10.411 -5.665 1.00 57.31 98 THR A C 1
ATOM 729 O O . THR A 1 98 ? 5.720 -9.805 -4.888 1.00 57.31 98 THR A O 1
ATOM 732 N N . LEU A 1 99 ? 7.069 -9.818 -6.689 1.00 62.44 99 LEU A N 1
ATOM 733 C CA . LEU A 1 99 ? 6.745 -8.459 -7.103 1.00 62.44 99 LEU A CA 1
ATOM 734 C C . LEU A 1 99 ? 5.266 -8.421 -7.509 1.00 62.44 99 LEU A C 1
ATOM 736 O O . LEU A 1 99 ? 4.872 -9.048 -8.491 1.00 62.44 99 LEU A O 1
ATOM 740 N N . ASP A 1 100 ? 4.469 -7.653 -6.775 1.00 75.19 100 ASP A N 1
ATOM 741 C CA . ASP A 1 100 ? 3.129 -7.285 -7.203 1.00 75.19 100 ASP A CA 1
ATOM 742 C C . ASP A 1 100 ? 3.209 -5.960 -7.977 1.00 75.19 100 ASP A C 1
ATOM 744 O O . ASP A 1 100 ? 3.620 -4.925 -7.444 1.00 75.19 100 ASP A O 1
ATOM 748 N N . THR A 1 101 ? 2.812 -5.978 -9.256 1.00 87.75 101 THR A N 1
ATOM 749 C CA . THR A 1 101 ? 2.649 -4.758 -10.067 1.00 87.75 101 THR A CA 1
ATOM 750 C C . THR A 1 101 ? 1.762 -3.733 -9.348 1.00 87.75 101 THR A C 1
ATOM 752 O O . THR A 1 101 ? 1.973 -2.531 -9.505 1.00 87.75 101 THR A O 1
ATOM 755 N N . GLY A 1 102 ? 0.801 -4.197 -8.540 1.00 90.56 102 GLY A N 1
ATOM 756 C CA . GLY A 1 102 ? -0.032 -3.364 -7.682 1.00 90.56 102 GLY A CA 1
ATOM 757 C C . GLY A 1 102 ? 0.780 -2.548 -6.676 1.00 90.56 102 GLY A C 1
ATOM 758 O O . GLY A 1 102 ? 0.581 -1.340 -6.599 1.00 90.56 102 GLY A O 1
ATOM 759 N N . THR A 1 103 ? 1.743 -3.158 -5.977 1.00 91.56 103 THR A N 1
ATOM 760 C CA . THR A 1 103 ? 2.622 -2.464 -5.017 1.00 91.56 103 THR A CA 1
ATOM 761 C C . THR A 1 103 ? 3.485 -1.404 -5.695 1.00 91.56 103 THR A C 1
ATOM 763 O O . THR A 1 103 ? 3.619 -0.291 -5.191 1.00 91.56 103 THR A O 1
ATOM 766 N N . ALA A 1 104 ? 4.051 -1.721 -6.860 1.00 94.62 104 ALA A N 1
ATOM 767 C CA . ALA A 1 104 ? 4.853 -0.761 -7.611 1.00 94.62 104 ALA A CA 1
ATOM 768 C C . ALA A 1 104 ? 3.998 0.422 -8.102 1.00 94.62 104 ALA A C 1
ATOM 770 O O . ALA A 1 104 ? 4.401 1.576 -7.975 1.00 94.62 104 ALA A O 1
ATOM 771 N N . PHE A 1 105 ? 2.792 0.154 -8.611 1.00 96.94 105 PHE A N 1
ATOM 772 C CA . PHE A 1 105 ? 1.859 1.200 -9.031 1.00 96.94 105 PHE A CA 1
ATOM 773 C C . PHE A 1 105 ? 1.375 2.078 -7.866 1.00 96.94 105 PHE A C 1
ATOM 775 O O . PHE A 1 105 ? 1.333 3.298 -8.000 1.00 96.94 105 PHE A O 1
ATOM 782 N N . HIS A 1 106 ? 1.047 1.472 -6.725 1.00 96.12 106 HIS A N 1
ATOM 783 C CA . HIS A 1 106 ? 0.640 2.166 -5.500 1.00 96.12 106 HIS A CA 1
ATOM 784 C C . HIS A 1 106 ? 1.733 3.131 -5.018 1.00 96.12 106 HIS A C 1
ATOM 786 O O . HIS A 1 106 ? 1.485 4.332 -4.913 1.00 96.12 106 HIS A O 1
ATOM 792 N N . CYS A 1 107 ? 2.978 2.656 -4.914 1.00 95.81 107 CYS A N 1
ATOM 793 C CA . CYS A 1 107 ? 4.124 3.502 -4.578 1.00 95.81 107 CYS A CA 1
ATOM 794 C C . CYS A 1 107 ? 4.350 4.614 -5.621 1.00 95.81 107 CYS A C 1
ATOM 796 O O . CYS A 1 107 ? 4.601 5.760 -5.260 1.00 95.81 107 CYS A O 1
ATOM 798 N N . ARG A 1 108 ? 4.184 4.326 -6.921 1.00 96.75 108 ARG A N 1
ATOM 799 C CA . ARG A 1 108 ? 4.306 5.336 -7.989 1.00 96.75 108 ARG A CA 1
ATOM 800 C C . ARG A 1 108 ? 3.278 6.469 -7.869 1.00 96.75 108 ARG A C 1
ATOM 802 O O . ARG A 1 108 ? 3.594 7.594 -8.264 1.00 96.75 108 ARG A O 1
ATOM 809 N N . ILE A 1 109 ? 2.068 6.165 -7.397 1.00 97.19 109 ILE A N 1
ATOM 810 C CA . ILE A 1 109 ? 0.966 7.123 -7.217 1.00 97.19 109 ILE A CA 1
ATOM 811 C C . ILE A 1 109 ? 1.160 7.965 -5.953 1.00 97.19 109 ILE A C 1
ATOM 813 O O . ILE A 1 109 ? 0.914 9.168 -5.990 1.00 97.19 109 ILE A O 1
ATOM 817 N N . LEU A 1 110 ? 1.573 7.342 -4.849 1.00 96.44 110 LEU A N 1
ATOM 818 C CA . LEU A 1 110 ? 1.564 7.960 -3.520 1.00 96.44 110 LEU A CA 1
ATOM 819 C C . LEU A 1 110 ? 2.909 8.558 -3.111 1.00 96.44 110 LEU A C 1
ATOM 821 O O . LEU A 1 110 ? 2.949 9.626 -2.508 1.00 96.44 110 LEU A O 1
ATOM 825 N N . GLU A 1 111 ? 4.003 7.880 -3.451 1.00 94.56 111 GLU A N 1
ATOM 826 C CA . GLU A 1 111 ? 5.354 8.185 -2.985 1.00 94.56 111 GLU A CA 1
ATOM 827 C C . GLU A 1 111 ? 6.353 8.158 -4.171 1.00 94.56 111 GLU A C 1
ATOM 829 O O . GLU A 1 111 ? 7.242 7.304 -4.234 1.00 94.56 111 GLU A O 1
ATOM 834 N N . PRO A 1 112 ? 6.243 9.066 -5.162 1.00 93.00 112 PRO A N 1
ATOM 835 C CA . PRO A 1 112 ? 7.056 9.013 -6.386 1.00 93.00 112 PRO A CA 1
ATOM 836 C C . PRO A 1 112 ? 8.572 9.095 -6.135 1.00 93.00 112 PRO A C 1
ATOM 838 O O . PRO A 1 112 ? 9.363 8.512 -6.883 1.00 93.00 112 PRO A O 1
ATOM 841 N N . GLU A 1 113 ? 8.991 9.781 -5.071 1.00 91.94 113 GLU A N 1
ATOM 842 C CA . GLU A 1 113 ? 10.396 9.843 -4.656 1.00 91.94 113 GLU A CA 1
ATOM 843 C C . GLU A 1 113 ? 10.892 8.495 -4.114 1.00 91.94 113 GLU A C 1
ATOM 845 O O . GLU A 1 113 ? 12.003 8.060 -4.425 1.00 91.94 113 GLU A O 1
ATOM 850 N N . GLU A 1 114 ? 10.046 7.790 -3.364 1.00 92.31 114 GLU A N 1
ATOM 851 C CA . GLU A 1 114 ? 10.331 6.457 -2.834 1.00 92.31 114 GLU A CA 1
ATOM 852 C C . GLU A 1 114 ? 10.289 5.386 -3.919 1.00 92.31 114 GLU A C 1
ATOM 854 O O . GLU A 1 114 ? 11.075 4.438 -3.881 1.00 92.31 114 GLU A O 1
ATOM 859 N N . PHE A 1 115 ? 9.452 5.558 -4.944 1.00 94.31 115 PHE A N 1
ATOM 860 C CA . PHE A 1 115 ? 9.391 4.639 -6.077 1.00 94.31 115 PHE A CA 1
ATOM 861 C C . PHE A 1 115 ? 10.773 4.451 -6.724 1.00 94.31 115 PHE A C 1
ATOM 863 O O . PHE A 1 115 ? 11.204 3.323 -6.960 1.00 94.31 115 PHE A O 1
ATOM 870 N N . SER A 1 116 ? 11.522 5.541 -6.913 1.00 91.12 116 SER A N 1
ATOM 871 C CA . SER A 1 116 ? 12.875 5.504 -7.496 1.00 91.12 116 SER A CA 1
ATOM 872 C C . SER A 1 116 ? 13.923 4.863 -6.569 1.00 91.12 116 SER A C 1
ATOM 874 O O . SER A 1 116 ? 14.950 4.348 -7.030 1.00 91.12 116 SER A O 1
ATOM 876 N N . LYS A 1 117 ? 13.671 4.876 -5.253 1.00 92.69 117 LYS A N 1
ATOM 877 C CA . LYS A 1 117 ? 14.520 4.236 -4.239 1.00 92.69 117 LYS A CA 1
ATOM 878 C C . LYS A 1 117 ? 14.210 2.751 -4.080 1.00 92.69 117 LYS A C 1
ATOM 880 O O . LYS A 1 117 ? 15.121 1.990 -3.783 1.00 92.69 117 LYS A O 1
ATOM 885 N N . ARG A 1 118 ? 12.959 2.326 -4.284 1.00 91.19 118 ARG A N 1
ATOM 886 C CA . ARG A 1 118 ? 12.500 0.941 -4.064 1.00 91.19 118 ARG A CA 1
ATOM 887 C C . ARG A 1 118 ? 12.506 0.090 -5.337 1.00 91.19 118 ARG A C 1
ATOM 889 O O . ARG A 1 118 ? 12.685 -1.127 -5.244 1.00 91.19 118 ARG A O 1
ATOM 896 N N . PHE A 1 119 ? 12.356 0.708 -6.511 1.00 93.50 119 PHE A N 1
ATOM 897 C CA . PHE A 1 119 ? 12.206 0.012 -7.791 1.00 93.50 119 PHE A CA 1
ATOM 898 C C . PHE A 1 119 ? 13.246 0.443 -8.832 1.00 93.50 119 PHE A C 1
ATOM 900 O O . PHE A 1 119 ? 13.672 1.594 -8.889 1.00 93.50 119 PHE A O 1
ATOM 907 N N . ILE A 1 120 ? 13.642 -0.500 -9.688 1.00 94.00 120 ILE A N 1
ATOM 908 C CA . ILE A 1 120 ? 14.479 -0.262 -10.871 1.00 94.00 120 ILE A CA 1
ATOM 909 C C . ILE A 1 120 ? 13.718 -0.770 -12.092 1.00 94.00 120 ILE A C 1
ATOM 911 O O . ILE A 1 120 ? 13.316 -1.928 -12.110 1.00 94.00 120 ILE A O 1
ATOM 915 N N . ILE A 1 121 ? 13.561 0.053 -13.129 1.00 93.69 121 ILE A N 1
ATOM 916 C CA . ILE A 1 121 ? 13.008 -0.399 -14.413 1.00 93.69 121 ILE A CA 1
ATOM 917 C C . ILE A 1 121 ? 14.154 -0.923 -15.278 1.00 93.69 121 ILE A C 1
ATOM 919 O O . ILE A 1 121 ? 15.069 -0.180 -15.632 1.00 93.69 121 ILE A O 1
ATOM 923 N N . ALA A 1 122 ? 14.103 -2.210 -15.604 1.00 93.50 122 ALA A N 1
ATOM 924 C CA . ALA A 1 122 ? 15.054 -2.854 -16.490 1.00 93.50 122 ALA A CA 1
ATOM 925 C C . ALA A 1 122 ? 14.932 -2.307 -17.922 1.00 93.50 122 ALA A C 1
ATOM 927 O O . ALA A 1 122 ? 13.812 -2.080 -18.392 1.00 93.50 122 ALA A O 1
ATOM 928 N N . PRO A 1 123 ? 16.051 -2.132 -18.646 1.00 93.69 123 PRO A N 1
ATOM 929 C CA . PRO A 1 123 ? 15.998 -1.825 -20.069 1.00 93.69 123 PRO A CA 1
ATOM 930 C C . PRO A 1 123 ? 15.459 -3.022 -20.871 1.00 93.69 123 PRO A C 1
ATOM 932 O O . PRO A 1 123 ? 15.349 -4.146 -20.376 1.00 93.69 123 PRO A O 1
ATOM 935 N N . GLU A 1 124 ? 15.118 -2.793 -22.139 1.00 93.62 124 GLU A N 1
ATOM 936 C CA . GLU A 1 124 ? 14.752 -3.884 -23.043 1.00 93.62 124 GLU A CA 1
ATOM 937 C C . GLU A 1 124 ? 15.996 -4.679 -23.463 1.00 93.62 124 GLU A C 1
ATOM 939 O O . GLU A 1 124 ? 16.913 -4.142 -24.084 1.00 93.62 124 GLU A O 1
ATOM 944 N N . PHE A 1 125 ? 16.007 -5.981 -23.169 1.00 91.69 125 PHE A N 1
ATOM 945 C CA . PHE A 1 125 ? 17.091 -6.886 -23.552 1.00 91.69 125 PHE A CA 1
ATOM 946 C C . PHE A 1 125 ? 16.720 -7.745 -24.763 1.00 91.69 125 PHE A C 1
ATOM 948 O O . PHE A 1 125 ? 15.635 -8.332 -24.838 1.00 91.69 125 PHE A O 1
ATOM 955 N N . ASN A 1 126 ? 17.658 -7.920 -25.699 1.00 92.19 126 ASN A N 1
ATOM 956 C CA . ASN A 1 126 ? 17.470 -8.846 -26.814 1.00 92.19 126 ASN A CA 1
ATOM 957 C C . ASN A 1 126 ? 17.755 -10.301 -26.403 1.00 92.19 126 ASN A C 1
ATOM 959 O O . ASN A 1 126 ? 18.809 -10.873 -26.705 1.00 92.19 126 ASN A O 1
ATOM 963 N N . ARG A 1 127 ? 16.747 -10.940 -25.803 1.00 90.06 127 ARG A N 1
ATOM 964 C CA . ARG A 1 127 ? 16.789 -12.339 -25.337 1.00 90.06 127 ARG A CA 1
ATOM 965 C C . ARG A 1 127 ? 16.974 -13.389 -26.442 1.00 90.06 127 ARG A C 1
ATOM 967 O O . ARG A 1 127 ? 17.135 -14.571 -26.139 1.00 90.06 127 ARG A O 1
ATOM 974 N N . ARG A 1 128 ? 16.941 -13.007 -27.727 1.00 92.75 128 ARG A N 1
ATOM 975 C CA . ARG A 1 128 ? 17.194 -13.932 -28.852 1.00 92.75 128 ARG A CA 1
ATOM 976 C C . ARG A 1 128 ? 18.682 -14.179 -29.088 1.00 92.75 128 ARG A C 1
ATOM 978 O O . ARG A 1 128 ? 19.030 -15.152 -29.748 1.00 92.75 128 ARG A O 1
ATOM 985 N N . THR A 1 129 ? 19.550 -13.322 -28.557 1.00 94.44 129 THR A N 1
ATOM 986 C CA . THR A 1 129 ? 21.005 -13.413 -28.728 1.00 94.44 129 THR A CA 1
ATOM 987 C C . THR A 1 129 ? 21.678 -13.862 -27.436 1.00 94.44 129 THR A C 1
ATOM 989 O O . THR A 1 129 ? 21.177 -13.589 -26.348 1.00 94.44 129 THR A O 1
ATOM 992 N N . SER A 1 130 ? 22.824 -14.540 -27.537 1.00 93.12 130 SER A N 1
ATOM 993 C CA . SER A 1 130 ? 23.619 -14.886 -26.351 1.00 93.12 130 SER A CA 1
ATOM 994 C C . SER A 1 130 ? 24.129 -13.636 -25.627 1.00 93.12 130 SER A C 1
ATOM 996 O O . SER A 1 130 ? 24.122 -13.616 -24.404 1.00 93.12 130 SER A O 1
ATOM 998 N N . ALA A 1 131 ? 24.494 -12.586 -26.373 1.00 93.75 131 ALA A N 1
ATOM 999 C CA . ALA A 1 131 ? 24.931 -11.308 -25.810 1.00 93.75 131 ALA A CA 1
ATOM 1000 C C . ALA A 1 131 ? 23.830 -10.645 -24.967 1.00 93.75 131 ALA A C 1
ATOM 1002 O O . ALA A 1 131 ? 24.060 -10.357 -23.802 1.00 93.75 131 ALA A O 1
ATOM 1003 N N . GLY A 1 132 ? 22.607 -10.513 -25.495 1.00 92.19 132 GLY A N 1
ATOM 1004 C CA . GLY A 1 132 ? 21.504 -9.890 -24.754 1.00 92.19 132 GLY A CA 1
ATOM 1005 C C . GLY A 1 132 ? 21.054 -10.676 -23.516 1.00 92.19 132 GLY A C 1
ATOM 1006 O O . GLY A 1 132 ? 20.581 -10.079 -22.555 1.00 92.19 132 GLY A O 1
ATOM 1007 N N . LYS A 1 133 ? 21.230 -12.006 -23.497 1.00 92.56 133 LYS A N 1
ATOM 1008 C CA . LYS A 1 133 ? 21.017 -12.812 -22.279 1.00 92.56 133 LYS A CA 1
ATOM 1009 C C . LYS A 1 133 ? 22.098 -12.565 -21.226 1.00 92.56 133 LYS A C 1
ATOM 1011 O O . LYS A 1 133 ? 21.788 -12.561 -20.040 1.00 92.56 133 LYS A O 1
ATOM 1016 N N . GLU A 1 134 ? 23.346 -12.381 -21.653 1.00 94.44 134 GLU A N 1
ATOM 1017 C CA . GLU A 1 134 ? 24.451 -12.072 -20.743 1.00 94.44 134 GLU A CA 1
ATOM 1018 C C . GLU A 1 134 ? 24.332 -10.645 -20.188 1.00 94.44 134 GLU A C 1
ATOM 1020 O O . GLU A 1 134 ? 24.551 -10.435 -18.999 1.00 94.44 134 GLU A O 1
ATOM 1025 N N . GLU A 1 135 ? 23.906 -9.681 -21.010 1.00 94.00 135 GLU A N 1
ATOM 1026 C CA . GLU A 1 135 ? 23.579 -8.314 -20.577 1.00 94.00 135 GLU A CA 1
ATOM 1027 C C . GLU A 1 135 ? 22.464 -8.309 -19.523 1.00 94.00 135 GLU A C 1
ATOM 1029 O O . GLU A 1 135 ? 22.628 -7.705 -18.466 1.00 94.00 135 GLU A O 1
ATOM 1034 N N . GLU A 1 136 ? 21.362 -9.030 -19.771 1.00 93.38 136 GLU A N 1
ATOM 1035 C CA . GLU A 1 136 ? 20.258 -9.161 -18.812 1.00 93.38 136 GLU A CA 1
ATOM 1036 C C . GLU A 1 136 ? 20.736 -9.768 -17.490 1.00 93.38 136 GLU A C 1
ATOM 1038 O O . GLU A 1 136 ? 20.436 -9.253 -16.413 1.00 93.38 136 GLU A O 1
ATOM 1043 N N . LYS A 1 137 ? 21.522 -10.844 -17.562 1.00 93.06 137 LYS A N 1
ATOM 1044 C CA . LYS A 1 137 ? 22.089 -11.492 -16.380 1.00 93.06 137 LYS A CA 1
ATOM 1045 C C . LYS A 1 137 ? 23.002 -10.544 -15.596 1.00 93.06 137 LYS A C 1
ATOM 1047 O O . LYS A 1 137 ? 22.843 -10.426 -14.384 1.00 93.06 137 LYS A O 1
ATOM 1052 N N . THR A 1 138 ? 23.907 -9.844 -16.280 1.00 94.25 138 THR A N 1
ATOM 1053 C CA . THR A 1 138 ? 24.828 -8.871 -15.669 1.00 94.25 138 THR A CA 1
ATOM 1054 C C . THR A 1 138 ? 24.052 -7.763 -14.960 1.00 94.25 138 THR A C 1
ATOM 1056 O O . THR A 1 138 ? 24.325 -7.450 -13.803 1.00 94.25 138 THR A O 1
ATOM 1059 N N . PHE A 1 139 ? 23.019 -7.230 -15.615 1.00 94.06 139 PHE A N 1
ATOM 1060 C CA . PHE A 1 139 ? 22.155 -6.203 -15.045 1.00 94.06 139 PHE A CA 1
ATOM 1061 C C . PHE A 1 139 ? 21.426 -6.683 -13.783 1.00 94.06 139 PHE A C 1
ATOM 1063 O O . PHE A 1 139 ? 21.381 -5.969 -12.780 1.00 94.06 139 PHE A O 1
ATOM 1070 N N . LEU A 1 140 ? 20.871 -7.900 -13.800 1.00 91.75 140 LEU A N 1
ATOM 1071 C CA . LEU A 1 140 ? 20.191 -8.472 -12.636 1.00 91.75 140 LEU A CA 1
ATOM 1072 C C . LEU A 1 140 ? 21.158 -8.708 -11.467 1.00 91.75 140 LEU A C 1
ATOM 1074 O O . LEU A 1 140 ? 20.798 -8.441 -10.321 1.00 91.75 140 LEU A O 1
ATOM 1078 N N . GLU A 1 141 ? 22.389 -9.150 -11.738 1.00 92.69 141 GLU A N 1
ATOM 1079 C CA . GLU A 1 141 ? 23.433 -9.314 -10.718 1.00 92.69 141 GLU A CA 1
ATOM 1080 C C . GLU A 1 141 ? 23.865 -7.976 -10.100 1.00 92.69 141 GLU A C 1
ATOM 1082 O O . GLU A 1 141 ? 24.093 -7.895 -8.892 1.00 92.69 141 GLU A O 1
ATOM 1087 N N . GLU A 1 142 ? 23.957 -6.912 -10.898 1.00 92.06 142 GLU A N 1
ATOM 1088 C CA . GLU A 1 142 ? 24.224 -5.558 -10.405 1.00 92.06 142 GLU A CA 1
ATOM 1089 C C . GLU A 1 142 ? 23.067 -5.030 -9.553 1.00 92.06 142 GLU A C 1
ATOM 1091 O O . GLU A 1 142 ? 23.290 -4.521 -8.451 1.00 92.06 142 GLU A O 1
ATOM 1096 N N . CYS A 1 143 ? 21.828 -5.216 -10.013 1.00 90.81 143 CYS A N 1
ATOM 1097 C CA . CYS A 1 143 ? 20.634 -4.785 -9.293 1.00 90.81 143 CYS A CA 1
ATOM 1098 C C . CYS A 1 143 ? 20.443 -5.537 -7.973 1.00 90.81 143 CYS A C 1
ATOM 1100 O O . CYS A 1 143 ? 20.051 -4.918 -6.981 1.00 90.81 143 CYS A O 1
ATOM 1102 N N . ALA A 1 144 ? 20.777 -6.830 -7.919 1.00 86.44 144 ALA A N 1
ATOM 1103 C CA . ALA A 1 144 ? 20.681 -7.637 -6.704 1.00 86.44 144 ALA A CA 1
ATOM 1104 C C . ALA A 1 144 ? 21.500 -7.048 -5.541 1.00 86.44 144 ALA A C 1
ATOM 1106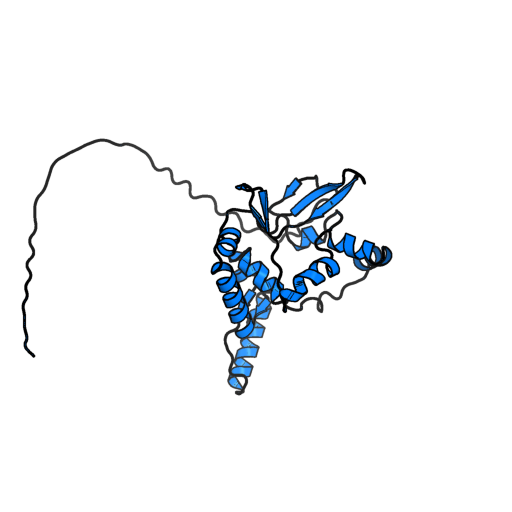 O O . ALA A 1 144 ? 21.088 -7.145 -4.386 1.00 86.44 144 ALA A O 1
ATOM 1107 N N . ARG A 1 145 ? 22.618 -6.364 -5.832 1.00 88.56 145 ARG A N 1
ATOM 1108 C CA . ARG A 1 145 ? 23.452 -5.694 -4.814 1.00 88.56 145 ARG A CA 1
ATOM 1109 C C . ARG A 1 145 ? 22.817 -4.425 -4.246 1.00 88.56 145 ARG A C 1
ATOM 1111 O O . ARG A 1 145 ? 23.270 -3.935 -3.220 1.00 88.56 145 ARG A O 1
ATOM 1118 N N . THR A 1 146 ? 21.796 -3.884 -4.906 1.00 87.62 146 THR A N 1
ATOM 1119 C CA . THR A 1 146 ? 21.130 -2.644 -4.481 1.00 87.62 146 THR A CA 1
ATOM 1120 C C . THR A 1 146 ? 19.995 -2.881 -3.489 1.00 87.62 146 THR A C 1
ATOM 1122 O O . THR A 1 146 ? 19.526 -1.927 -2.882 1.00 87.62 146 THR A O 1
ATOM 1125 N N . GLY A 1 147 ? 19.514 -4.123 -3.350 1.00 85.38 147 GLY A N 1
ATOM 1126 C CA . GLY A 1 147 ? 18.346 -4.446 -2.522 1.00 85.38 147 GLY A CA 1
ATOM 1127 C C . GLY A 1 147 ? 17.006 -3.933 -3.071 1.00 85.38 147 GLY A C 1
ATOM 1128 O O . GLY A 1 147 ? 15.977 -4.127 -2.428 1.00 85.38 147 GLY A O 1
ATOM 1129 N N . ARG A 1 148 ? 17.001 -3.301 -4.253 1.00 89.50 148 ARG A N 1
ATOM 1130 C CA . ARG A 1 148 ? 15.802 -2.777 -4.920 1.00 89.50 148 ARG A CA 1
ATOM 1131 C C . ARG A 1 148 ? 15.121 -3.846 -5.757 1.00 89.50 148 ARG A C 1
ATOM 1133 O O . ARG A 1 148 ? 15.768 -4.764 -6.264 1.00 89.50 148 ARG A O 1
ATOM 1140 N N . THR A 1 149 ? 13.818 -3.691 -5.954 1.00 90.75 149 THR A N 1
ATOM 1141 C CA . THR A 1 149 ? 13.049 -4.630 -6.768 1.00 90.75 149 THR A CA 1
ATOM 1142 C C . THR A 1 149 ? 13.126 -4.245 -8.241 1.00 90.75 149 THR A C 1
ATOM 1144 O O . THR A 1 149 ? 12.871 -3.099 -8.609 1.00 90.75 149 THR A O 1
ATOM 1147 N N . VAL A 1 150 ? 13.482 -5.199 -9.100 1.00 92.12 150 VAL A N 1
ATOM 1148 C CA . VAL A 1 150 ? 13.591 -4.969 -10.544 1.00 92.12 150 VAL A CA 1
ATOM 1149 C C . VAL A 1 150 ? 12.238 -5.214 -11.212 1.00 92.12 150 VAL A C 1
ATOM 1151 O O . VAL A 1 150 ? 11.678 -6.301 -11.099 1.00 92.12 150 VAL A O 1
ATOM 1154 N N . LEU A 1 151 ? 11.742 -4.205 -11.923 1.00 93.12 151 LEU A N 1
ATOM 1155 C CA . LEU A 1 151 ? 10.608 -4.265 -12.840 1.00 93.12 151 LEU A CA 1
ATOM 1156 C C . LEU A 1 151 ? 11.132 -4.526 -14.252 1.00 93.12 151 LEU A C 1
ATOM 1158 O O . LEU A 1 151 ? 12.123 -3.927 -14.666 1.00 93.12 151 LEU A O 1
ATOM 1162 N N . THR A 1 152 ? 10.460 -5.359 -15.034 1.00 92.94 152 THR A N 1
ATOM 1163 C CA . THR A 1 152 ? 10.736 -5.469 -16.472 1.00 92.94 152 THR A CA 1
ATOM 1164 C C . THR A 1 152 ? 10.382 -4.169 -17.206 1.00 92.94 152 THR A C 1
ATOM 1166 O O . THR A 1 152 ? 9.573 -3.366 -16.732 1.00 92.94 152 THR A O 1
ATOM 1169 N N . ALA A 1 153 ? 10.939 -3.971 -18.406 1.00 93.19 153 ALA A N 1
ATOM 1170 C CA . ALA A 1 153 ? 10.591 -2.834 -19.263 1.00 93.19 153 ALA A CA 1
ATOM 1171 C C . ALA A 1 153 ? 9.074 -2.746 -19.541 1.00 93.19 153 ALA A C 1
ATOM 1173 O O . ALA A 1 153 ? 8.494 -1.658 -19.545 1.00 93.19 153 ALA A O 1
ATOM 1174 N N . GLU A 1 154 ? 8.415 -3.895 -19.731 1.00 93.38 154 GLU A N 1
ATOM 1175 C CA . GLU A 1 154 ? 6.970 -3.974 -19.965 1.00 93.38 154 GLU A CA 1
ATOM 1176 C C . GLU A 1 154 ? 6.163 -3.573 -18.723 1.00 93.38 154 GLU A C 1
ATOM 1178 O O . GLU A 1 154 ? 5.227 -2.779 -18.830 1.00 93.38 154 GLU A O 1
ATOM 1183 N N . GLU A 1 155 ? 6.546 -4.058 -17.539 1.00 94.50 155 GLU A N 1
ATOM 1184 C CA . GLU A 1 155 ? 5.906 -3.684 -16.272 1.00 94.50 155 GLU A CA 1
ATOM 1185 C C . GLU A 1 155 ? 6.076 -2.194 -15.973 1.00 94.50 155 GLU A C 1
ATOM 1187 O O . GLU A 1 155 ? 5.094 -1.523 -15.657 1.00 94.50 155 GLU A O 1
ATOM 1192 N N . GLY A 1 156 ? 7.288 -1.653 -16.140 1.00 95.00 156 GLY A N 1
ATOM 1193 C CA . GLY A 1 156 ? 7.557 -0.226 -15.957 1.00 95.00 156 GLY A CA 1
ATOM 1194 C C . GLY A 1 156 ? 6.715 0.640 -16.896 1.00 95.00 156 GLY A C 1
ATOM 1195 O O . GLY A 1 156 ? 6.069 1.594 -16.461 1.00 95.00 156 GLY A O 1
ATOM 1196 N N . ARG A 1 157 ? 6.631 0.257 -18.178 1.00 96.25 157 ARG A N 1
ATOM 1197 C CA . ARG A 1 157 ? 5.767 0.935 -19.154 1.00 96.25 157 ARG A CA 1
ATOM 1198 C C . ARG A 1 157 ? 4.292 0.861 -18.761 1.00 96.25 157 ARG A C 1
ATOM 1200 O O . ARG A 1 157 ? 3.580 1.856 -18.887 1.00 96.25 157 ARG A O 1
ATOM 1207 N N . LYS A 1 158 ? 3.821 -0.303 -18.309 1.00 96.25 158 LYS A N 1
ATOM 1208 C CA . LYS A 1 158 ? 2.436 -0.498 -17.865 1.00 96.25 158 LYS A CA 1
ATOM 1209 C C . LYS A 1 158 ? 2.107 0.399 -16.670 1.00 96.25 158 LYS A C 1
ATOM 1211 O O . LYS A 1 158 ? 1.079 1.068 -16.705 1.00 96.25 158 LYS A O 1
ATOM 1216 N N . ILE A 1 159 ? 2.977 0.446 -15.660 1.00 96.94 159 ILE A N 1
ATOM 1217 C CA . ILE A 1 159 ? 2.811 1.282 -14.461 1.00 96.94 159 ILE A CA 1
ATOM 1218 C C . ILE A 1 159 ? 2.715 2.761 -14.836 1.00 96.94 159 ILE A C 1
ATOM 1220 O O . ILE A 1 159 ? 1.800 3.443 -14.381 1.00 96.94 159 ILE A O 1
ATOM 1224 N N . GLU A 1 160 ? 3.599 3.252 -15.707 1.00 96.69 160 GLU A N 1
ATOM 1225 C CA . GLU A 1 160 ? 3.567 4.660 -16.107 1.00 96.69 160 GLU A CA 1
ATOM 1226 C C . GLU A 1 160 ? 2.311 4.987 -16.930 1.00 96.69 160 GLU A C 1
ATOM 1228 O O . GLU A 1 160 ? 1.668 6.004 -16.692 1.00 96.69 160 GLU A O 1
ATOM 1233 N N . LEU A 1 161 ? 1.875 4.101 -17.833 1.00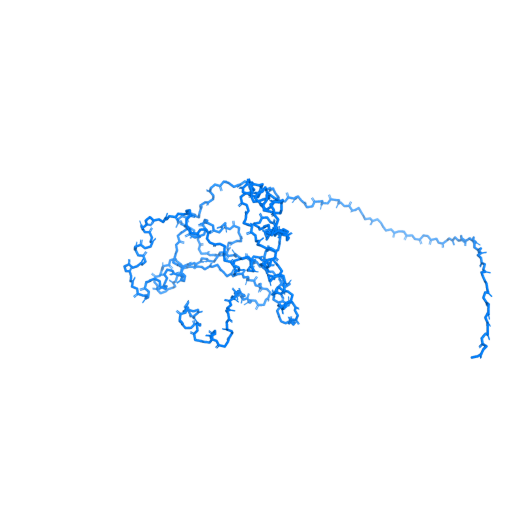 98.00 161 LEU A N 1
ATOM 1234 C CA . LEU A 1 161 ? 0.609 4.288 -18.555 1.00 98.00 161 LEU A CA 1
ATOM 1235 C C . LEU A 1 161 ? -0.606 4.295 -17.617 1.00 98.00 161 LEU A C 1
ATOM 1237 O O . LEU A 1 161 ? -1.524 5.091 -17.815 1.00 98.00 161 LEU A O 1
ATOM 1241 N N . MET A 1 162 ? -0.616 3.439 -16.592 1.00 97.44 162 MET A N 1
ATOM 1242 C CA . MET A 1 162 ? -1.655 3.455 -15.561 1.00 97.44 162 MET A CA 1
ATOM 1243 C C . MET A 1 162 ? -1.638 4.777 -14.786 1.00 97.44 162 MET A C 1
ATOM 1245 O O . MET A 1 162 ? -2.698 5.360 -14.572 1.00 97.44 162 MET A O 1
ATOM 1249 N N . TYR A 1 163 ? -0.454 5.280 -14.421 1.00 97.62 163 TYR A N 1
ATOM 1250 C CA . TYR A 1 163 ? -0.303 6.552 -13.711 1.00 97.62 163 TYR A CA 1
ATOM 1251 C C . TYR A 1 163 ? -0.848 7.706 -14.555 1.00 97.62 163 TYR A C 1
ATOM 1253 O O . TYR A 1 163 ? -1.736 8.432 -14.115 1.00 97.62 163 TYR A O 1
ATOM 1261 N N . GLN A 1 164 ? -0.417 7.810 -15.813 1.00 98.25 164 GLN A N 1
ATOM 1262 C CA . GLN A 1 164 ? -0.907 8.833 -16.740 1.00 98.25 164 GLN A CA 1
ATOM 1263 C C . GLN A 1 164 ? -2.424 8.738 -16.962 1.00 98.25 164 GLN A C 1
ATOM 1265 O O . GLN A 1 164 ? -3.098 9.758 -17.082 1.00 98.25 164 GLN A O 1
ATOM 1270 N N . SER A 1 165 ? -2.991 7.527 -16.957 1.00 98.00 165 SER A N 1
ATOM 1271 C CA . SER A 1 165 ? -4.442 7.342 -17.033 1.00 98.00 165 SER A CA 1
ATOM 1272 C C . SER A 1 165 ? -5.182 7.886 -15.807 1.00 98.00 165 SER A C 1
ATOM 1274 O O . SER A 1 165 ? -6.294 8.385 -15.971 1.00 98.00 165 SER A O 1
ATOM 1276 N N . VAL A 1 166 ? -4.610 7.792 -14.599 1.00 97.81 166 VAL A N 1
ATOM 1277 C CA . VAL A 1 166 ? -5.182 8.413 -13.388 1.00 97.81 166 VAL A CA 1
ATOM 1278 C C . VAL A 1 166 ? -5.122 9.935 -13.501 1.00 97.81 166 VAL A C 1
ATOM 1280 O O . VAL A 1 166 ? -6.129 10.604 -13.274 1.00 97.81 166 VAL A O 1
ATOM 1283 N N . MET A 1 167 ? -3.975 10.469 -13.929 1.00 98.12 167 MET A N 1
ATOM 1284 C CA . MET A 1 167 ? -3.761 11.911 -14.097 1.00 98.12 167 MET A CA 1
ATOM 1285 C C . MET A 1 167 ? -4.633 12.528 -15.199 1.00 98.12 167 MET A C 1
ATOM 1287 O O . MET A 1 167 ? -4.914 13.721 -15.173 1.00 98.12 167 MET A O 1
ATOM 1291 N N . ALA A 1 168 ? -5.107 11.732 -16.159 1.00 98.25 168 ALA A N 1
ATOM 1292 C CA . ALA A 1 168 ? -6.003 12.205 -17.212 1.00 98.25 168 ALA A CA 1
ATOM 1293 C C . ALA A 1 168 ? -7.428 12.525 -16.714 1.00 98.25 168 ALA A C 1
ATOM 1295 O O . ALA A 1 168 ? -8.172 13.235 -17.394 1.00 98.25 168 ALA A O 1
ATOM 1296 N N . LEU A 1 169 ? -7.835 12.002 -15.551 1.00 97.31 169 LEU A N 1
ATOM 1297 C CA . LEU A 1 169 ? -9.122 12.316 -14.934 1.00 97.31 169 LEU A CA 1
ATOM 1298 C C . LEU A 1 169 ? -8.944 13.487 -13.952 1.00 97.31 169 LEU A C 1
ATOM 1300 O O . LEU A 1 169 ? -8.193 13.322 -12.995 1.00 97.31 169 LEU A O 1
ATOM 1304 N N . PRO A 1 170 ? -9.681 14.613 -14.073 1.00 98.31 170 PRO A N 1
ATOM 1305 C CA . PRO A 1 170 ? -9.493 15.773 -13.193 1.00 98.31 170 PRO A CA 1
ATOM 1306 C C . PRO A 1 170 ? -9.586 15.457 -11.694 1.00 98.31 170 PRO A C 1
ATOM 1308 O O . PRO A 1 170 ? -8.804 15.972 -10.903 1.00 98.31 170 PRO A O 1
ATOM 1311 N N . LEU A 1 171 ? -10.510 14.572 -11.299 1.00 96.88 171 LEU A N 1
ATOM 1312 C CA . LEU A 1 171 ? -10.612 14.122 -9.910 1.00 96.88 171 LEU A CA 1
ATOM 1313 C C . LEU A 1 171 ? -9.415 13.253 -9.496 1.00 96.88 171 LEU A C 1
ATOM 1315 O O . LEU A 1 171 ? -8.930 13.389 -8.380 1.00 96.88 171 LEU A O 1
ATOM 1319 N N . GLY A 1 172 ? -8.936 12.377 -10.384 1.00 97.31 172 GLY A N 1
ATOM 1320 C CA . GLY A 1 172 ? -7.767 11.532 -10.129 1.00 97.31 172 GLY A CA 1
ATOM 1321 C C . GLY A 1 172 ? -6.505 12.369 -9.947 1.00 97.31 172 GLY A C 1
ATOM 1322 O O . GLY A 1 172 ? -5.824 12.229 -8.937 1.00 97.31 172 GLY A O 1
ATOM 1323 N N . GLN A 1 173 ? -6.261 13.307 -10.865 1.00 98.12 173 GLN A N 1
ATOM 1324 C CA . GLN A 1 173 ? -5.184 14.287 -10.747 1.00 98.12 173 GLN A CA 1
ATOM 1325 C C . GLN A 1 173 ? -5.265 15.057 -9.426 1.00 98.12 173 GLN A C 1
ATOM 1327 O O . GLN A 1 173 ? -4.292 15.096 -8.679 1.00 98.12 173 GLN A O 1
ATOM 1332 N N . TRP A 1 174 ? -6.434 15.620 -9.109 1.00 97.62 174 TRP A N 1
ATOM 1333 C CA . TRP A 1 174 ? -6.622 16.392 -7.884 1.00 97.62 174 TRP A CA 1
ATOM 1334 C C . TRP A 1 174 ? -6.336 15.567 -6.623 1.00 97.62 174 TRP A C 1
ATOM 1336 O O . TRP A 1 174 ? -5.658 16.056 -5.723 1.00 97.62 174 TRP A O 1
ATOM 1346 N N . LEU A 1 175 ? -6.786 14.310 -6.558 1.00 97.19 175 LEU A N 1
ATOM 1347 C CA . LEU A 1 175 ? -6.504 13.418 -5.428 1.00 97.19 175 LEU A CA 1
ATOM 1348 C C . LEU A 1 175 ? -4.996 13.156 -5.258 1.00 97.19 175 LEU A C 1
ATOM 1350 O O . LEU A 1 175 ? -4.468 13.204 -4.142 1.00 97.19 175 LEU A O 1
ATOM 1354 N N . VAL A 1 176 ? -4.294 12.910 -6.367 1.00 97.00 176 VAL A N 1
ATOM 1355 C CA . VAL A 1 176 ? -2.850 12.631 -6.370 1.00 97.00 176 VAL A CA 1
ATOM 1356 C C . VAL A 1 176 ? -2.038 13.875 -6.004 1.00 97.00 176 VAL A C 1
ATOM 1358 O O . VAL A 1 176 ? -1.136 13.777 -5.175 1.00 97.00 176 VAL A O 1
ATOM 1361 N N . GLU A 1 177 ? -2.383 15.046 -6.537 1.00 96.12 177 GLU A N 1
ATOM 1362 C CA . GLU A 1 177 ? -1.621 16.292 -6.349 1.00 96.12 177 GLU A CA 1
ATOM 1363 C C . GLU A 1 177 ? -1.968 17.049 -5.060 1.00 96.12 177 GLU A C 1
ATOM 1365 O O . GLU A 1 177 ? -1.163 17.849 -4.586 1.00 96.12 177 GLU A O 1
ATOM 1370 N N . SER A 1 178 ? -3.144 16.812 -4.467 1.00 97.06 178 SER A N 1
ATOM 1371 C CA . SER A 1 178 ? -3.553 17.501 -3.236 1.00 97.06 178 SER A CA 1
ATOM 1372 C C . SER A 1 178 ? -2.554 17.279 -2.104 1.00 97.06 178 SER A C 1
ATOM 1374 O O . SER A 1 178 ? -2.097 16.155 -1.884 1.00 97.06 178 SER A O 1
ATOM 1376 N N . ALA A 1 179 ? -2.264 18.338 -1.345 1.00 96.31 179 ALA A N 1
ATOM 1377 C CA . ALA A 1 179 ? -1.442 18.239 -0.147 1.00 96.31 179 ALA A CA 1
ATOM 1378 C C . ALA A 1 179 ? -2.071 17.258 0.854 1.00 96.31 179 ALA A C 1
ATOM 1380 O O . ALA A 1 179 ? -3.278 17.282 1.107 1.00 96.31 179 ALA A O 1
ATOM 1381 N N . GLY A 1 180 ? -1.248 16.378 1.408 1.00 95.62 180 GLY A N 1
ATOM 1382 C CA . GLY A 1 180 ? -1.702 15.327 2.299 1.00 95.62 180 GLY A CA 1
ATOM 1383 C C . GLY A 1 180 ? -0.565 14.415 2.720 1.00 95.62 180 GLY A C 1
ATOM 1384 O O . GLY A 1 180 ? 0.572 14.589 2.285 1.00 95.62 180 GLY A O 1
ATOM 1385 N N . TYR A 1 181 ? -0.895 13.439 3.551 1.00 96.06 181 TYR A N 1
ATOM 1386 C CA . TYR A 1 181 ? 0.063 12.495 4.109 1.00 96.06 181 TYR A CA 1
ATOM 1387 C C . TYR A 1 181 ? -0.219 11.106 3.552 1.00 96.06 181 TYR A C 1
ATOM 1389 O O . TYR A 1 181 ? -1.329 10.594 3.714 1.00 96.06 181 TYR A O 1
ATOM 1397 N N . ALA A 1 182 ? 0.765 10.529 2.865 1.00 96.56 182 ALA A N 1
ATOM 1398 C CA . ALA A 1 182 ? 0.707 9.145 2.416 1.00 96.56 182 ALA A CA 1
ATOM 1399 C C . ALA A 1 182 ? 1.113 8.195 3.553 1.00 96.56 182 ALA A C 1
ATOM 1401 O O . ALA A 1 182 ? 1.856 8.596 4.449 1.00 96.56 182 ALA A O 1
ATOM 1402 N N . GLU A 1 183 ? 0.609 6.960 3.532 1.00 95.12 183 GLU A N 1
ATOM 1403 C CA . GLU A 1 183 ? 1.051 5.859 4.410 1.00 95.12 183 GLU A CA 1
ATOM 1404 C C . GLU A 1 183 ? 1.055 6.165 5.926 1.00 95.12 183 GLU A C 1
ATOM 1406 O O . GLU A 1 183 ? 1.782 5.556 6.721 1.00 95.12 183 GLU A O 1
ATOM 1411 N N . SER A 1 184 ? 0.200 7.092 6.365 1.00 95.62 184 SER A N 1
ATOM 1412 C CA . SER A 1 184 ? 0.127 7.514 7.767 1.00 95.62 184 SER A CA 1
ATOM 1413 C C . SER A 1 184 ? -0.550 6.458 8.628 1.00 95.62 184 SER A C 1
ATOM 1415 O O . SER A 1 184 ? -1.599 5.926 8.275 1.00 95.62 184 SER A O 1
ATOM 1417 N N . SER A 1 185 ? 0.025 6.161 9.790 1.00 97.44 185 SER A N 1
ATOM 1418 C CA . SER A 1 185 ? -0.534 5.172 10.714 1.00 97.44 185 SER A CA 1
ATOM 1419 C C . SER A 1 185 ? -1.510 5.835 11.675 1.00 97.44 185 SER A C 1
ATOM 1421 O O . SER A 1 185 ? -1.157 6.795 12.355 1.00 97.44 185 SER A O 1
ATOM 1423 N N . VAL A 1 186 ? -2.723 5.302 11.767 1.00 97.69 186 VAL A N 1
ATOM 1424 C CA . VAL A 1 186 ? -3.762 5.777 12.683 1.00 97.69 186 VAL A CA 1
ATOM 1425 C C . VAL A 1 186 ? -4.019 4.705 13.729 1.00 97.69 186 VAL A C 1
ATOM 1427 O O . VAL A 1 186 ? -4.257 3.549 13.377 1.00 97.69 186 VAL A O 1
ATOM 1430 N N . TYR A 1 187 ? -3.997 5.104 14.997 1.00 98.31 187 TYR A N 1
ATOM 1431 C CA . TYR A 1 187 ? -4.314 4.266 16.148 1.00 98.31 187 TYR A CA 1
ATOM 1432 C C . TYR A 1 187 ? -5.489 4.860 16.917 1.00 98.31 187 TYR A C 1
ATOM 1434 O O . TYR A 1 187 ? -5.556 6.074 17.118 1.00 98.31 187 TYR A O 1
ATOM 1442 N N . TRP A 1 188 ? -6.409 4.011 17.363 1.00 98.12 188 TRP A N 1
ATOM 1443 C CA . TRP A 1 188 ? -7.528 4.419 18.208 1.00 98.12 188 TRP A CA 1
ATOM 1444 C C . TRP A 1 188 ? -7.958 3.282 19.122 1.00 98.12 188 TRP A C 1
ATOM 1446 O O . TRP A 1 188 ? -7.759 2.116 18.800 1.00 98.12 188 TRP A O 1
ATOM 1456 N N . GLU A 1 189 ? -8.572 3.614 20.250 1.00 98.06 189 GLU A N 1
ATOM 1457 C CA . GLU A 1 189 ? -9.288 2.627 21.053 1.00 98.06 189 GLU A CA 1
ATOM 1458 C C . GLU A 1 189 ? -10.727 2.541 20.555 1.00 98.06 189 GLU A C 1
ATOM 1460 O O . GLU A 1 189 ? -11.415 3.559 20.430 1.00 98.06 189 GLU A O 1
ATOM 1465 N N . ASP A 1 190 ? -11.178 1.330 20.239 1.00 97.12 190 ASP A N 1
ATOM 1466 C CA . ASP A 1 190 ? -12.576 1.088 19.916 1.00 97.12 190 ASP A CA 1
ATOM 1467 C C . ASP A 1 190 ? -13.455 1.375 21.153 1.00 97.12 190 ASP A C 1
ATOM 1469 O O . ASP A 1 190 ? -13.256 0.740 22.192 1.00 97.12 190 ASP A O 1
ATOM 1473 N N . PRO A 1 191 ? -14.427 2.305 21.083 1.00 97.00 191 PRO A N 1
ATOM 1474 C CA . PRO A 1 191 ? -15.180 2.734 22.264 1.00 97.00 191 PRO A CA 1
ATOM 1475 C C . PRO A 1 191 ? -16.025 1.639 22.925 1.00 97.00 191 PRO A C 1
ATOM 1477 O O . PRO A 1 191 ? -16.365 1.764 24.101 1.00 97.00 191 PRO A O 1
ATOM 1480 N N . GLU A 1 192 ? -16.413 0.602 22.181 1.00 97.56 192 GLU A N 1
ATOM 1481 C CA . GLU A 1 192 ? -17.250 -0.485 22.694 1.00 97.56 192 GLU A CA 1
ATOM 1482 C C . GLU A 1 192 ? -16.412 -1.555 23.399 1.00 97.56 192 GLU A C 1
ATOM 1484 O O . GLU A 1 192 ? -16.762 -2.014 24.488 1.00 97.56 192 GLU A O 1
ATOM 1489 N N . THR A 1 193 ? -15.297 -1.949 22.789 1.00 96.94 193 THR A N 1
ATOM 1490 C CA . THR A 1 193 ? -14.475 -3.073 23.253 1.00 96.94 193 THR A CA 1
ATOM 1491 C C . THR A 1 193 ? -13.252 -2.650 24.065 1.00 96.94 193 THR A C 1
ATOM 1493 O O . THR A 1 193 ? -12.674 -3.484 24.764 1.00 96.94 193 THR A O 1
ATOM 1496 N N . GLY A 1 194 ? -12.838 -1.382 23.979 1.00 96.75 194 GLY A N 1
ATOM 1497 C CA . GLY A 1 194 ? -11.583 -0.879 24.546 1.00 96.75 194 GLY A CA 1
ATOM 1498 C C . GLY A 1 194 ? -10.334 -1.450 23.865 1.00 96.75 194 GLY A C 1
ATOM 1499 O O . GLY A 1 194 ? -9.234 -1.348 24.404 1.00 96.75 194 GLY A O 1
ATOM 1500 N N . ILE A 1 195 ? -10.486 -2.106 22.710 1.00 96.50 195 ILE A N 1
ATOM 1501 C CA . ILE A 1 195 ? -9.377 -2.715 21.979 1.00 96.50 195 ILE A CA 1
ATOM 1502 C C . ILE A 1 195 ? -8.662 -1.635 21.170 1.00 96.50 195 ILE A C 1
ATOM 1504 O O . ILE A 1 195 ? -9.293 -0.863 20.450 1.00 96.50 195 ILE A O 1
ATOM 1508 N N . LEU A 1 196 ? -7.329 -1.619 21.245 1.00 97.94 196 LEU A N 1
ATOM 1509 C CA . LEU A 1 196 ? -6.506 -0.805 20.360 1.00 97.94 196 LEU A CA 1
ATOM 1510 C C . LEU A 1 196 ? -6.644 -1.315 18.921 1.00 97.94 196 LEU A C 1
ATOM 1512 O O . LEU A 1 196 ? -6.316 -2.464 18.613 1.00 97.94 196 LEU A O 1
ATOM 1516 N N . CYS A 1 197 ? -7.080 -0.440 18.035 1.00 97.50 197 CYS A N 1
ATOM 1517 C CA . CYS A 1 197 ? -7.231 -0.664 16.612 1.00 97.50 197 CYS A CA 1
ATOM 1518 C C . CYS A 1 197 ? -6.231 0.189 15.837 1.00 97.50 197 CYS A C 1
ATOM 1520 O O . CYS A 1 197 ? -5.753 1.221 16.317 1.00 97.50 197 CYS A O 1
ATOM 1522 N N . ARG A 1 198 ? -5.911 -0.258 14.622 1.00 97.44 198 ARG A N 1
ATOM 1523 C CA . ARG A 1 198 ? -5.022 0.470 13.724 1.00 97.44 198 ARG A CA 1
ATOM 1524 C C . ARG A 1 198 ? -5.444 0.373 12.269 1.00 97.44 198 ARG A C 1
ATOM 1526 O O . ARG A 1 198 ? -5.906 -0.667 11.799 1.00 97.44 198 ARG A O 1
ATOM 1533 N N . CYS A 1 199 ? -5.160 1.424 11.518 1.00 96.88 199 CYS A N 1
ATOM 1534 C CA . CYS A 1 199 ? -5.236 1.429 10.065 1.00 96.88 199 CYS A CA 1
ATOM 1535 C C . CYS A 1 199 ? -4.098 2.276 9.493 1.00 96.88 199 CYS A C 1
ATOM 1537 O O . CYS A 1 199 ? -3.474 3.063 10.204 1.00 96.88 199 CYS A O 1
ATOM 1539 N N . ARG A 1 200 ? -3.792 2.060 8.219 1.00 97.00 200 ARG A N 1
ATOM 1540 C CA . ARG A 1 200 ? -2.875 2.896 7.455 1.00 97.00 200 ARG A CA 1
ATOM 1541 C C . ARG A 1 200 ? -3.579 3.244 6.150 1.00 97.00 200 ARG A C 1
ATOM 1543 O O . ARG A 1 200 ? -3.631 2.390 5.269 1.00 97.00 200 ARG A O 1
ATOM 1550 N N . PRO A 1 201 ? -4.229 4.413 6.068 1.00 95.94 201 PRO A N 1
ATOM 1551 C CA . PRO A 1 201 ? -4.791 4.878 4.814 1.00 95.94 201 PRO A CA 1
ATOM 1552 C C . PRO A 1 201 ? -3.674 5.217 3.827 1.00 95.94 201 PRO A C 1
ATOM 1554 O O . PRO A 1 201 ? -2.663 5.796 4.227 1.00 95.94 201 PRO A O 1
ATOM 1557 N N . ASP A 1 202 ? -3.893 4.925 2.547 1.00 96.69 202 ASP A N 1
ATOM 1558 C CA . ASP A 1 202 ? -2.909 5.208 1.497 1.00 96.69 202 ASP A CA 1
ATOM 1559 C C . ASP A 1 202 ? -2.598 6.708 1.404 1.00 96.69 202 ASP A C 1
ATOM 1561 O O . ASP A 1 202 ? -1.441 7.098 1.267 1.00 96.69 202 ASP A O 1
ATOM 1565 N N . LYS A 1 203 ? -3.620 7.573 1.511 1.00 97.69 203 L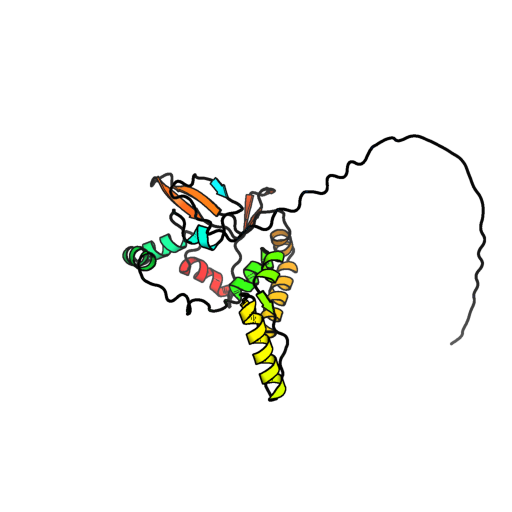YS A N 1
ATOM 1566 C CA . LYS A 1 203 ? -3.431 9.025 1.638 1.00 97.69 203 LYS A CA 1
ATOM 1567 C C . LYS A 1 203 ? -4.547 9.697 2.426 1.00 97.69 203 LYS A C 1
ATOM 1569 O O . LYS A 1 203 ? -5.730 9.454 2.185 1.00 97.69 203 LYS A O 1
ATOM 1574 N N . ILE A 1 204 ? -4.167 10.617 3.305 1.00 97.44 204 ILE A N 1
ATOM 1575 C CA . ILE A 1 204 ? -5.070 11.515 4.028 1.00 97.44 204 ILE A CA 1
ATOM 1576 C C . ILE A 1 204 ? -4.891 12.926 3.466 1.00 97.44 204 ILE A C 1
ATOM 1578 O O . ILE A 1 204 ? -3.771 13.426 3.424 1.00 97.44 204 ILE A O 1
ATOM 1582 N N . ILE A 1 205 ? -5.982 13.575 3.056 1.00 97.44 205 ILE A N 1
ATOM 1583 C CA . ILE A 1 205 ? -6.026 14.974 2.601 1.00 97.44 205 ILE A CA 1
ATOM 1584 C C . ILE A 1 205 ? -6.735 15.790 3.698 1.00 97.44 205 ILE A C 1
ATOM 1586 O O . ILE A 1 205 ? -7.973 15.803 3.741 1.00 97.44 205 ILE A O 1
ATOM 1590 N N . PRO A 1 206 ? -5.985 16.443 4.611 1.00 95.75 206 PRO A N 1
ATOM 1591 C CA . PRO A 1 206 ? -6.552 17.041 5.820 1.00 95.75 206 PRO A CA 1
ATOM 1592 C C . PRO A 1 206 ? -7.539 18.171 5.538 1.00 95.75 206 PRO A C 1
ATOM 1594 O O . PRO A 1 206 ? -8.595 18.205 6.157 1.00 95.75 206 PRO A O 1
ATOM 1597 N N . GLU A 1 207 ? -7.229 19.037 4.566 1.00 95.62 207 GLU A N 1
ATOM 1598 C CA . GLU A 1 207 ? -8.019 20.234 4.227 1.00 95.62 207 GLU A CA 1
ATOM 1599 C C . GLU A 1 207 ? -9.508 19.923 4.017 1.00 95.62 207 GLU A C 1
ATOM 1601 O O . GLU A 1 207 ? -10.382 20.680 4.429 1.00 95.62 207 GLU A O 1
ATOM 1606 N N . PHE A 1 208 ? -9.805 18.773 3.408 1.00 94.56 208 PHE A N 1
ATOM 1607 C CA . PHE A 1 208 ? -11.172 18.363 3.086 1.00 94.56 208 PHE A CA 1
ATOM 1608 C C . PHE A 1 208 ? -11.661 17.181 3.919 1.00 94.56 208 PHE A C 1
ATOM 1610 O O . PHE A 1 208 ? -12.813 16.783 3.766 1.00 94.56 208 PHE A O 1
ATOM 1617 N N . HIS A 1 209 ? -10.817 16.628 4.796 1.00 95.44 209 HIS A N 1
ATOM 1618 C CA . HIS A 1 209 ? -11.082 15.395 5.540 1.00 95.44 209 HIS A CA 1
ATOM 1619 C C . HIS A 1 209 ? -11.331 14.194 4.608 1.00 95.44 209 HIS A C 1
ATOM 1621 O O . HIS A 1 209 ? -12.209 13.366 4.851 1.00 95.44 209 HIS A O 1
ATOM 1627 N N . TRP A 1 210 ? -10.577 14.115 3.506 1.00 97.00 210 TRP A N 1
ATOM 1628 C CA . TRP A 1 210 ? -10.684 13.018 2.542 1.00 97.00 210 TRP A CA 1
ATOM 1629 C C . TRP A 1 210 ? -9.638 11.947 2.816 1.00 97.00 210 TRP A C 1
ATOM 1631 O O . TRP A 1 210 ? -8.483 12.244 3.118 1.00 97.00 210 TRP A O 1
ATOM 1641 N N . ILE A 1 211 ? -10.051 10.694 2.650 1.00 96.19 211 ILE A N 1
ATOM 1642 C CA . ILE A 1 211 ? -9.169 9.533 2.647 1.00 96.19 211 ILE A CA 1
ATOM 1643 C C . ILE A 1 211 ? -9.221 8.917 1.254 1.00 96.19 211 ILE A C 1
ATOM 1645 O O . ILE A 1 211 ? -10.301 8.689 0.705 1.00 96.19 211 ILE A O 1
ATOM 1649 N N . MET A 1 212 ? -8.049 8.656 0.691 1.00 95.56 212 MET A N 1
ATOM 1650 C CA . MET A 1 212 ? -7.878 7.927 -0.556 1.00 95.56 212 MET A CA 1
ATOM 1651 C C . MET A 1 212 ? -7.271 6.561 -0.252 1.00 95.56 212 MET A C 1
ATOM 1653 O O . MET A 1 212 ? -6.382 6.450 0.588 1.00 95.56 212 MET A O 1
ATOM 1657 N N . ASP A 1 213 ? -7.751 5.549 -0.968 1.00 95.06 213 ASP A N 1
ATOM 1658 C CA . ASP A 1 213 ? -7.217 4.192 -0.982 1.00 95.06 213 ASP A CA 1
ATOM 1659 C C . ASP A 1 213 ? -7.143 3.729 -2.449 1.00 95.06 213 ASP A C 1
ATOM 1661 O O . ASP A 1 213 ? -8.119 3.802 -3.205 1.00 95.06 213 ASP A O 1
ATOM 1665 N N . VAL A 1 214 ? -5.943 3.358 -2.887 1.00 95.50 214 VAL A N 1
ATOM 1666 C CA . VAL A 1 214 ? -5.592 2.977 -4.251 1.00 95.50 214 VAL A CA 1
ATOM 1667 C C . VAL A 1 214 ? -5.762 1.472 -4.393 1.00 95.50 214 VAL A C 1
ATOM 1669 O O . VAL A 1 214 ? -5.065 0.666 -3.778 1.00 95.50 214 VAL A O 1
ATOM 1672 N N . LYS A 1 215 ? -6.655 1.070 -5.298 1.00 92.38 215 LYS A N 1
ATOM 1673 C CA . LYS A 1 215 ? -6.864 -0.336 -5.652 1.00 92.38 215 LYS A CA 1
ATOM 1674 C C . LYS A 1 215 ? -6.578 -0.575 -7.124 1.00 92.38 215 LYS A C 1
ATOM 1676 O O . LYS A 1 215 ? -6.992 0.191 -7.993 1.00 92.38 215 LYS A O 1
ATOM 1681 N N . THR A 1 216 ? -5.909 -1.688 -7.408 1.00 92.31 216 THR A N 1
ATOM 1682 C CA . THR A 1 216 ? -5.739 -2.201 -8.769 1.00 92.31 216 THR A CA 1
ATOM 1683 C C . THR A 1 216 ? -6.586 -3.455 -8.949 1.00 92.31 216 THR A C 1
ATOM 1685 O O . THR A 1 216 ? -6.755 -4.255 -8.032 1.00 92.31 216 THR A O 1
ATOM 1688 N N . THR A 1 217 ? -7.177 -3.613 -10.130 1.00 90.38 217 THR A N 1
ATOM 1689 C CA . THR A 1 217 ? -7.984 -4.786 -10.476 1.00 90.38 217 THR A CA 1
ATOM 1690 C C . THR A 1 217 ? -7.849 -5.084 -11.961 1.00 90.38 217 THR A C 1
ATOM 1692 O O . THR A 1 217 ? -7.660 -4.176 -12.772 1.00 90.38 217 THR A O 1
ATOM 1695 N N . ALA A 1 218 ? -7.968 -6.359 -12.327 1.00 90.12 218 ALA A N 1
ATOM 1696 C CA . ALA A 1 218 ? -8.036 -6.777 -13.723 1.00 90.12 218 ALA A CA 1
ATOM 1697 C C . ALA A 1 218 ? -9.386 -6.427 -14.379 1.00 90.12 218 ALA A C 1
ATOM 1699 O O . ALA A 1 218 ? -9.463 -6.335 -15.601 1.00 90.12 218 ALA A O 1
ATOM 1700 N N . ASP A 1 219 ? -10.447 -6.244 -13.583 1.00 91.62 219 ASP A N 1
ATOM 1701 C CA . ASP A 1 219 ? -11.799 -5.959 -14.068 1.00 91.62 219 ASP A CA 1
ATOM 1702 C C . ASP A 1 219 ? -12.546 -5.034 -13.092 1.00 91.62 219 ASP A C 1
ATOM 1704 O O . ASP A 1 219 ? -12.935 -5.430 -11.988 1.00 91.62 219 ASP A O 1
ATOM 1708 N N . ILE A 1 220 ? -12.771 -3.787 -13.516 1.00 91.50 220 ILE A N 1
ATOM 1709 C CA . ILE A 1 220 ? -13.473 -2.776 -12.715 1.00 91.50 220 ILE A CA 1
ATOM 1710 C C . ILE A 1 220 ? -14.960 -3.104 -12.520 1.00 91.50 220 ILE A C 1
ATOM 1712 O O . ILE A 1 220 ? -15.551 -2.703 -11.521 1.00 91.50 220 ILE A O 1
ATOM 1716 N N . GLN A 1 221 ? -15.580 -3.869 -13.425 1.00 92.94 221 GLN A N 1
ATOM 1717 C CA . GLN A 1 221 ? -16.986 -4.256 -13.282 1.00 92.94 221 GLN A CA 1
ATOM 1718 C C . GLN A 1 221 ? -17.162 -5.274 -12.152 1.00 92.94 221 GLN A C 1
ATOM 1720 O O . GLN A 1 221 ? -18.150 -5.222 -11.417 1.00 92.94 221 GLN A O 1
ATOM 1725 N N . ARG A 1 222 ? -16.169 -6.151 -11.950 1.00 92.06 222 ARG A N 1
ATOM 1726 C CA . ARG A 1 222 ? -16.139 -7.096 -10.821 1.00 92.06 222 ARG A CA 1
ATOM 1727 C C . ARG A 1 222 ? -15.872 -6.430 -9.481 1.00 92.06 222 ARG A C 1
ATOM 1729 O O . ARG A 1 222 ? -16.243 -7.001 -8.458 1.00 92.06 222 ARG A O 1
ATOM 1736 N N . PHE A 1 223 ? -15.299 -5.224 -9.472 1.00 89.81 223 PHE A N 1
ATOM 1737 C CA . PHE A 1 223 ? -14.967 -4.515 -8.236 1.00 89.81 223 PHE A CA 1
ATOM 1738 C C . PHE A 1 223 ? -16.175 -4.361 -7.301 1.00 89.81 223 PHE A C 1
ATOM 1740 O O . PHE A 1 223 ? -16.033 -4.478 -6.092 1.00 89.81 223 PHE A O 1
ATOM 1747 N N . ARG A 1 224 ? -17.387 -4.204 -7.852 1.00 87.94 224 ARG A N 1
ATOM 1748 C CA . ARG A 1 224 ? -18.628 -4.123 -7.061 1.00 87.94 224 ARG A CA 1
ATOM 1749 C C . ARG A 1 224 ? -18.870 -5.341 -6.169 1.00 87.94 224 ARG A C 1
ATOM 1751 O O . ARG A 1 224 ? -19.400 -5.188 -5.078 1.00 87.94 224 ARG A O 1
ATOM 1758 N N . THR A 1 225 ? -18.522 -6.535 -6.648 1.00 89.81 225 THR A N 1
ATOM 1759 C CA . THR A 1 225 ? -18.654 -7.776 -5.864 1.00 89.81 225 THR A CA 1
ATOM 1760 C C . THR A 1 225 ? -17.415 -7.980 -5.002 1.00 89.81 225 THR A C 1
ATOM 1762 O O . THR A 1 225 ? -17.535 -8.208 -3.803 1.00 89.81 225 THR A O 1
ATOM 1765 N N . ALA A 1 226 ? -16.234 -7.747 -5.585 1.00 89.31 226 ALA A N 1
ATOM 1766 C CA . ALA A 1 226 ? -14.957 -7.854 -4.891 1.00 89.31 226 ALA A CA 1
ATOM 1767 C C . ALA A 1 226 ? -14.876 -6.952 -3.646 1.00 89.31 226 ALA A C 1
ATOM 1769 O O . ALA A 1 226 ? -14.226 -7.308 -2.675 1.00 89.31 226 ALA A O 1
ATOM 1770 N N . TYR A 1 227 ? -15.568 -5.811 -3.637 1.00 89.62 227 TYR A N 1
ATOM 1771 C CA . TYR A 1 227 ? -15.702 -4.942 -2.468 1.00 89.62 227 TYR A CA 1
ATOM 1772 C C . TYR A 1 227 ? -16.242 -5.682 -1.231 1.00 89.62 227 TYR A C 1
ATOM 1774 O O . TYR A 1 227 ? -15.771 -5.459 -0.113 1.00 89.62 227 TYR A O 1
ATOM 1782 N N . TYR A 1 228 ? -17.213 -6.576 -1.429 1.00 91.94 228 TYR A N 1
ATOM 1783 C CA . TYR A 1 228 ? -17.765 -7.410 -0.364 1.00 91.94 228 TYR A CA 1
ATOM 1784 C C . TYR A 1 228 ? -16.878 -8.617 -0.077 1.00 91.94 228 TYR A C 1
ATOM 1786 O O . TYR A 1 228 ? -16.636 -8.903 1.093 1.00 91.94 228 TYR A O 1
ATOM 1794 N N . ASP A 1 229 ? -16.346 -9.266 -1.116 1.00 89.25 229 ASP A N 1
ATOM 1795 C CA . ASP A 1 229 ? -15.472 -10.438 -0.969 1.00 89.25 229 ASP A CA 1
ATOM 1796 C C . ASP A 1 229 ? -14.199 -10.092 -0.182 1.00 89.25 229 ASP A C 1
ATOM 1798 O O . ASP A 1 229 ? -13.802 -10.810 0.732 1.00 89.25 229 ASP A O 1
ATOM 1802 N N . TYR A 1 230 ? -13.597 -8.942 -0.488 1.00 89.38 230 TYR A N 1
ATOM 1803 C CA . TYR A 1 230 ? -12.454 -8.392 0.232 1.00 89.38 230 TYR A CA 1
ATOM 1804 C C . TYR A 1 230 ? -12.856 -7.543 1.434 1.00 89.38 230 TYR A C 1
ATOM 1806 O O . TYR A 1 230 ? -11.984 -6.913 2.020 1.00 89.38 230 TYR A O 1
ATOM 1814 N N . ARG A 1 231 ? -14.140 -7.488 1.809 1.00 93.69 231 ARG A N 1
ATOM 1815 C CA . ARG A 1 231 ? -14.628 -6.822 3.028 1.00 93.69 231 ARG A CA 1
ATOM 1816 C C . ARG A 1 231 ? -14.120 -5.382 3.207 1.00 93.69 231 ARG A C 1
ATOM 1818 O O . ARG A 1 231 ? -13.746 -4.986 4.301 1.00 93.69 231 ARG A O 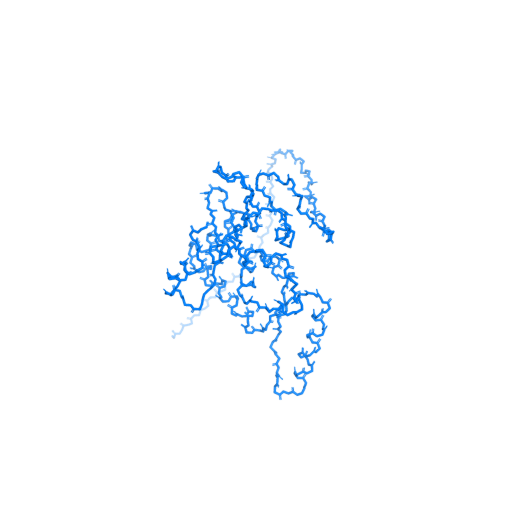1
ATOM 1825 N N . TYR A 1 232 ? -14.101 -4.570 2.151 1.00 89.38 232 TYR A N 1
ATOM 1826 C CA . TYR A 1 232 ? -13.633 -3.171 2.227 1.00 89.38 232 TYR A CA 1
ATOM 1827 C C . TYR A 1 232 ? -14.591 -2.219 2.974 1.00 89.38 232 TYR A C 1
ATOM 1829 O O . TYR A 1 232 ? -14.326 -1.026 3.064 1.00 89.38 232 TYR A O 1
ATOM 1837 N N . HIS A 1 233 ? -15.720 -2.725 3.471 1.00 88.62 233 HIS A N 1
ATOM 1838 C CA . HIS A 1 233 ? -16.690 -1.989 4.291 1.00 88.62 233 HIS A CA 1
ATOM 1839 C C . HIS A 1 233 ? -16.452 -2.137 5.801 1.00 88.62 233 HIS A C 1
ATOM 1841 O O . HIS A 1 233 ? -17.219 -1.576 6.581 1.00 88.62 233 HIS A O 1
ATOM 1847 N N . VAL A 1 234 ? -15.465 -2.950 6.186 1.00 87.81 234 VAL A N 1
ATOM 1848 C CA . VAL A 1 234 ? -15.065 -3.244 7.569 1.00 87.81 234 VAL A CA 1
ATOM 1849 C C . VAL A 1 234 ? -13.854 -2.396 7.908 1.00 87.81 234 VAL A C 1
ATOM 1851 O O . VAL A 1 234 ? -13.883 -1.769 8.984 1.00 87.81 234 VAL A O 1
#

Sequence (234 aa):
MRKESNQQETAGDTGQEITTDGGSGTGGDEAGEAADPVENGNFTVPDDIQPGIYYDIPNEAYHAGPGVSKSQLDDIADTPAIYLWRKNAPVDTEKTKTLDTGTAFHCRILEPEEFSKRFIIAPEFNRRTSAGKEEEKTFLEECARTGRTVLTAEEGRKIELMYQSVMALPLGQWLVESAGYAESSVYWEDPETGILCRCRPDKIIPEFHWIMDVKTTADIQRFRTAYYDYRYHV

Foldseek 3Di:
DDDDDDDDDDDDDDDDDDDDDDDDDDDDDPPPDDPPDPDPDVDAADQPDDFDKAQPQDPVNLVVYDAAEPVLVVLVVVPPVSSVCVVPPDDPPVVVPDDDLQVLLLCCLQPVVVSVLAEDEDDDFPPVDPVSVVVVVVVVVVVVVSNHYYDYNVSVVVSVVVNVVLCVDPVSVCVSPADWGAQMKGWDQDPPPRTIHIDGFRIARPVVRDTDHDDDDPDPVCVVVVCVVSVVVD